Protein 2WNF (pdb70)

Radius of gyration: 18.01 Å; Cα contacts (8 Å, |Δi|>4): 511; chains: 1; bounding box: 42×46×48 Å

Structure (mmCIF, N/CA/C/O backbone):
data_2WNF
#
_entry.id   2WNF
#
_cell.length_a   77.987
_cell.length_b   78.347
_cell.length_c   99.191
_cell.angle_alpha   90.00
_cell.angle_beta   90.00
_cell.angle_gamma   90.00
#
_symmetry.space_group_name_H-M   'I 2 2 2'
#
loop_
_entity.id
_entity.type
_entity.pdbx_description
1 polymer CMP-N-ACETYLNEURAMINATE-BETA-GALACTOSAMIDE-ALPHA-2,3-SIALYLTRANSFERASE
2 branched beta-D-galactopyranose-(1-3)-2-acetamido-2-deoxy-alpha-D-galactopyranose
3 non-polymer O-NITROPHENOL
4 water water
#
loop_
_atom_site.group_PDB
_atom_site.id
_atom_site.type_symbol
_atom_site.label_atom_id
_atom_site.label_alt_id
_atom_site.label_comp_id
_atom_site.label_asym_id
_atom_site.label_entity_id
_atom_site.label_seq_id
_atom_site.pdbx_PDB_ins_code
_atom_site.Cartn_x
_atom_site.Cartn_y
_atom_site.Cartn_z
_atom_site.occupancy
_atom_site.B_iso_or_equiv
_atom_site.auth_seq_id
_atom_site.auth_comp_id
_atom_site.auth_asym_id
_atom_site.auth_atom_id
_atom_site.pdbx_PDB_model_num
ATOM 1 N N . PRO A 1 16 ? -3.099 15.979 25.385 1.00 16.14 61 PRO A N 1
ATOM 2 C CA . PRO A 1 16 ? -2.531 17.202 24.781 1.00 15.47 61 PRO A CA 1
ATOM 3 C C . PRO A 1 16 ? -2.774 18.366 25.733 1.00 14.94 61 PRO A C 1
ATOM 4 O O . PRO A 1 16 ? -3.895 18.538 26.250 1.00 15.03 61 PRO A O 1
ATOM 8 N N . CYS A 1 17 ? -1.795 19.228 25.902 1.00 13.99 62 CYS A N 1
ATOM 9 C CA . CYS A 1 17 ? -1.965 20.396 26.751 1.00 13.30 62 CYS A CA 1
ATOM 10 C C . CYS A 1 17 ? -2.928 21.416 26.088 1.00 12.82 62 CYS A C 1
ATOM 11 O O . CYS A 1 17 ? -3.190 21.364 24.850 1.00 12.49 62 CYS A O 1
ATOM 14 N N . THR A 1 18 ? -3.398 22.349 26.892 1.00 12.49 63 THR A N 1
ATOM 15 C CA . THR A 1 18 ? -4.364 23.330 26.393 1.00 12.87 63 THR A CA 1
ATOM 16 C C . THR A 1 18 ? -3.713 24.684 26.171 1.00 13.50 63 THR A C 1
ATOM 17 O O . THR A 1 18 ? -4.397 25.702 25.998 1.00 13.93 63 THR A O 1
ATOM 21 N N . CYS A 1 19 ? -2.374 24.758 26.179 1.00 13.48 64 CYS A N 1
ATOM 22 C CA . CYS A 1 19 ? -1.657 26.025 25.860 1.00 13.97 64 CYS A CA 1
ATOM 23 C C . CYS A 1 19 ? -1.675 26.238 24.371 1.00 14.42 64 CYS A C 1
ATOM 24 O O . CYS A 1 19 ? -2.080 25.395 23.610 1.00 14.44 64 CYS A O 1
ATOM 27 N N . THR A 1 20 ? -1.217 27.428 23.936 1.00 15.09 65 THR A N 1
ATOM 28 C CA . THR A 1 20 ? -1.097 27.684 22.489 1.00 15.24 65 THR A CA 1
ATOM 29 C C . THR A 1 20 ? -0.295 26.640 21.745 1.00 15.09 65 THR A C 1
ATOM 30 O O . THR A 1 20 ? -0.653 26.207 20.650 1.00 15.11 65 THR A O 1
ATOM 34 N N . ARG A 1 21 ? 0.857 26.272 22.333 1.00 14.77 66 ARG A N 1
ATOM 35 C CA . ARG A 1 21 ? 1.645 25.156 21.810 1.00 14.45 66 ARG A CA 1
ATOM 36 C C . ARG A 1 21 ? 1.951 24.276 23.011 1.00 13.94 66 ARG A C 1
ATOM 37 O O . ARG A 1 21 ? 1.748 24.682 24.167 1.00 13.83 66 ARG A O 1
ATOM 45 N N . CYS A 1 22 ? 2.473 23.099 22.746 1.00 13.52 67 CYS A N 1
ATOM 46 C CA . CYS A 1 22 ? 2.816 22.158 23.796 1.00 13.53 67 CYS A CA 1
ATOM 47 C C . CYS A 1 22 ? 4.233 21.662 23.611 1.00 12.98 67 CYS A C 1
ATOM 48 O O . CYS A 1 22 ? 4.562 21.099 22.522 1.00 13.15 67 CYS A O 1
ATOM 51 N N . ILE A 1 23 ? 5.073 21.796 24.633 1.00 12.58 68 ILE A N 1
ATOM 52 C CA . ILE A 1 23 ? 6.489 21.355 24.449 1.00 13.03 68 ILE A CA 1
ATOM 53 C C . ILE A 1 23 ? 6.589 19.901 24.066 1.00 13.45 68 ILE A C 1
ATOM 54 O O . ILE A 1 23 ? 7.417 19.550 23.237 1.00 12.80 68 ILE A O 1
ATOM 59 N N . GLU A 1 24 ? 5.783 19.012 24.637 1.00 14.34 69 GLU A N 1
ATOM 60 C CA . GLU A 1 24 ? 5.868 17.597 24.363 1.00 15.78 69 GLU A CA 1
ATOM 61 C C . GLU A 1 24 ? 5.592 17.267 22.925 1.00 15.35 69 GLU A C 1
ATOM 62 O O . GLU A 1 24 ? 6.047 16.162 22.485 1.00 16.49 69 GLU A O 1
ATOM 68 N N . GLU A 1 25 ? 4.867 18.088 22.187 1.00 14.67 70 GLU A N 1
ATOM 69 C CA . GLU A 1 25 ? 4.313 17.664 20.867 1.00 14.42 70 GLU A CA 1
ATOM 70 C C . GLU A 1 25 ? 5.405 17.200 19.917 1.00 14.12 70 GLU A C 1
ATOM 71 O O . GLU A 1 25 ? 6.362 17.968 19.625 1.00 13.61 70 GLU A O 1
ATOM 77 N N A GLN A 1 26 ? 5.250 15.984 19.387 0.50 14.12 71 GLN A N 1
ATOM 78 N N B GLN A 1 26 ? 5.234 15.979 19.388 0.50 14.18 71 GLN A N 1
ATOM 79 C CA A GLN A 1 26 ? 6.193 15.424 18.451 0.50 14.26 71 GLN A CA 1
ATOM 80 C CA B GLN A 1 26 ? 6.128 15.385 18.415 0.50 14.41 71 GLN A CA 1
ATOM 81 C C A GLN A 1 26 ? 5.800 15.823 17.007 0.50 13.94 71 GLN A C 1
ATOM 82 C C B GLN A 1 26 ? 5.788 15.841 16.992 0.50 14.00 71 GLN A C 1
ATOM 83 O O A GLN A 1 26 ? 4.711 16.334 16.727 0.50 13.80 71 GLN A O 1
ATOM 84 O O B GLN A 1 26 ? 4.718 16.387 16.708 0.50 13.86 71 GLN A O 1
ATOM 95 N N . ARG A 1 27 ? 6.767 15.661 16.101 1.00 13.86 72 ARG A N 1
ATOM 96 C CA . ARG A 1 27 ? 6.591 15.944 14.630 1.00 14.28 72 ARG A CA 1
ATOM 97 C C . ARG A 1 27 ? 6.407 17.398 14.313 1.00 13.84 72 ARG A C 1
ATOM 98 O O . ARG A 1 27 ? 5.919 17.786 13.225 1.00 14.46 72 ARG A O 1
ATOM 106 N N . VAL A 1 28 ? 6.807 18.262 15.223 1.00 13.19 73 VAL A N 1
ATOM 107 C CA . VAL A 1 28 ? 7.003 19.697 14.960 1.00 13.05 73 VAL A CA 1
ATOM 108 C C . VAL A 1 28 ? 8.449 19.928 14.457 1.00 12.18 73 VAL A C 1
ATOM 109 O O . VAL A 1 28 ? 8.677 20.638 13.465 1.00 12.64 73 VAL A O 1
ATOM 113 N N . SER A 1 29 ? 9.379 19.380 15.192 1.00 11.14 74 SER A N 1
ATOM 114 C CA . SER A 1 29 ? 10.807 19.489 14.890 1.00 10.58 74 SER A CA 1
ATOM 115 C C . SER A 1 29 ? 11.412 18.105 15.136 1.00 10.07 74 SER A C 1
ATOM 116 O O . SER A 1 29 ? 11.414 17.623 16.290 1.00 10.19 74 SER A O 1
ATOM 119 N N . ALA A 1 30 ? 12.004 17.507 14.088 1.00 9.86 75 ALA A N 1
ATOM 120 C CA . ALA A 1 30 ? 12.744 16.270 14.319 1.00 10.11 75 ALA A CA 1
ATOM 121 C C . ALA A 1 30 ? 14.021 16.467 15.122 1.00 10.19 75 ALA A C 1
ATOM 122 O O . ALA A 1 30 ? 14.477 15.536 15.821 1.00 10.52 75 ALA A O 1
ATOM 124 N N . TRP A 1 31 ? 14.610 17.667 15.088 1.00 9.93 76 TRP A N 1
ATOM 125 C CA . TRP A 1 31 ? 15.755 17.978 15.962 1.00 10.17 76 TRP A CA 1
ATOM 126 C C . TRP A 1 31 ? 15.341 17.867 17.406 1.00 10.20 76 TRP A C 1
ATOM 127 O O . TRP A 1 31 ? 16.043 17.298 18.245 1.00 10.39 76 TRP A O 1
ATOM 138 N N . PHE A 1 32 ? 14.168 18.416 17.746 1.00 9.82 77 PHE A N 1
ATOM 139 C CA . PHE A 1 32 ? 13.664 18.320 19.117 1.00 10.24 77 PHE A CA 1
ATOM 140 C C . PHE A 1 32 ? 13.342 16.881 19.469 1.00 10.42 77 PHE A C 1
ATOM 141 O O . PHE A 1 32 ? 13.707 16.396 20.561 1.00 10.77 77 PHE A O 1
ATOM 149 N N . ASP A 1 33 ? 12.651 16.159 18.566 1.00 10.83 78 ASP A N 1
ATOM 150 C CA . ASP A 1 33 ? 12.225 14.772 18.884 1.00 11.66 78 ASP A CA 1
ATOM 151 C C . ASP A 1 33 ? 13.398 13.874 19.107 1.00 12.23 78 ASP A C 1
ATOM 152 O O . ASP A 1 33 ? 13.327 12.949 19.964 1.00 12.99 78 ASP A O 1
ATOM 157 N N . GLU A 1 34 ? 14.494 14.104 18.433 1.00 12.24 79 GLU A N 1
ATOM 158 C CA . GLU A 1 34 ? 15.717 13.266 18.602 1.00 12.71 79 GLU A CA 1
ATOM 159 C C . GLU A 1 34 ? 16.275 13.400 20.026 1.00 12.44 79 GLU A C 1
ATOM 160 O O . GLU A 1 34 ? 16.812 12.429 20.609 1.00 12.90 79 GLU A O 1
ATOM 166 N N . ARG A 1 35 ? 16.156 14.594 20.590 1.00 11.77 80 ARG A N 1
ATOM 167 C CA . ARG A 1 35 ? 16.747 14.931 21.879 1.00 11.83 80 ARG A CA 1
ATOM 168 C C . ARG A 1 35 ? 15.815 14.704 23.082 1.00 11.74 80 ARG A C 1
ATOM 169 O O . ARG A 1 35 ? 16.249 14.128 24.118 1.00 12.08 80 ARG A O 1
ATOM 177 N N . PHE A 1 36 ? 14.558 15.119 22.960 1.00 11.51 81 PHE A N 1
ATOM 178 C CA . PHE A 1 36 ? 13.590 14.983 24.060 1.00 11.58 81 PHE A CA 1
ATOM 179 C C . PHE A 1 36 ? 13.217 13.541 24.284 1.00 11.81 81 PHE A C 1
ATOM 180 O O . PHE A 1 36 ? 12.856 12.839 23.331 1.00 13.00 81 PHE A O 1
ATOM 188 N N . ASN A 1 37 ? 13.279 13.103 25.521 1.00 11.52 82 ASN A N 1
ATOM 189 C CA . ASN A 1 37 ? 12.860 11.733 25.872 1.00 11.74 82 ASN A CA 1
ATOM 190 C C . ASN A 1 37 ? 11.809 11.800 26.962 1.00 11.84 82 ASN A C 1
ATOM 191 O O . ASN A 1 37 ? 12.179 12.021 28.156 1.00 11.30 82 ASN A O 1
ATOM 196 N N . ARG A 1 38 ? 10.554 11.566 26.602 1.00 12.76 83 ARG A N 1
ATOM 197 C CA . ARG A 1 38 ? 9.436 11.783 27.530 1.00 14.02 83 ARG A CA 1
ATOM 198 C C . ARG A 1 38 ? 9.494 10.812 28.686 1.00 13.71 83 ARG A C 1
ATOM 199 O O . ARG A 1 38 ? 8.845 11.133 29.696 1.00 14.51 83 ARG A O 1
ATOM 207 N N . SER A 1 39 ? 10.218 9.684 28.589 1.00 13.40 84 SER A N 1
ATOM 208 C CA . SER A 1 39 ? 10.341 8.728 29.676 1.00 13.66 84 SER A CA 1
ATOM 209 C C . SER A 1 39 ? 11.294 9.179 30.771 1.00 13.65 84 SER A C 1
ATOM 210 O O . SER A 1 39 ? 11.365 8.521 31.830 1.00 14.26 84 SER A O 1
ATOM 221 N N . GLN A 1 41 ? 12.897 10.854 34.020 1.00 12.83 86 GLN A N 1
ATOM 222 C CA . GLN A 1 41 ? 12.355 11.377 35.323 1.00 12.86 86 GLN A CA 1
ATOM 223 C C . GLN A 1 41 ? 13.340 12.354 35.895 1.00 12.50 86 GLN A C 1
ATOM 224 O O . GLN A 1 41 ? 14.450 11.964 36.225 1.00 12.70 86 GLN A O 1
ATOM 230 N N . PRO A 1 42 ? 12.946 13.616 36.030 1.00 12.06 87 PRO A N 1
ATOM 231 C CA . PRO A 1 42 ? 13.926 14.644 36.399 1.00 12.01 87 PRO A CA 1
ATOM 232 C C . PRO A 1 42 ? 14.223 14.728 37.908 1.00 11.65 87 PRO A C 1
ATOM 233 O O . PRO A 1 42 ? 15.185 15.382 38.276 1.00 11.86 87 PRO A O 1
ATOM 237 N N . LEU A 1 43 ? 13.372 14.107 38.745 1.00 11.58 88 LEU A N 1
ATOM 238 C CA . LEU A 1 43 ? 13.556 14.157 40.214 1.00 11.51 88 LEU A CA 1
ATOM 239 C C . LEU A 1 43 ? 13.794 12.777 40.743 1.00 11.19 88 LEU A C 1
ATOM 240 O O . LEU A 1 43 ? 13.191 11.759 40.283 1.00 11.62 88 LEU A O 1
ATOM 245 N N . LEU A 1 44 ? 14.686 12.687 41.729 1.00 11.03 89 LEU A N 1
ATOM 246 C CA . LEU A 1 44 ? 14.972 11.437 42.424 1.00 11.45 89 LEU A CA 1
ATOM 247 C C . LEU A 1 44 ? 13.850 11.047 43.373 1.00 11.63 89 LEU A C 1
ATOM 248 O O . LEU A 1 44 ? 13.287 11.861 44.137 1.00 11.50 89 LEU A O 1
ATOM 253 N N . THR A 1 45 ? 13.526 9.748 43.348 1.00 11.83 90 THR A N 1
ATOM 254 C CA . THR A 1 45 ? 12.545 9.130 44.282 1.00 12.83 90 THR A CA 1
ATOM 255 C C . THR A 1 45 ? 13.141 7.799 44.715 1.00 13.19 90 THR A C 1
ATOM 256 O O . THR A 1 45 ? 14.043 7.258 44.081 1.00 13.57 90 THR A O 1
ATOM 260 N N . ALA A 1 46 ? 12.588 7.185 45.788 1.00 13.73 91 ALA A N 1
ATOM 261 C CA . ALA A 1 46 ? 13.085 5.861 46.192 1.00 14.28 91 ALA A CA 1
ATOM 262 C C . ALA A 1 46 ? 12.854 4.850 45.044 1.00 14.54 91 ALA A C 1
ATOM 263 O O . ALA A 1 46 ? 13.746 3.959 44.780 1.00 15.47 91 ALA A O 1
ATOM 265 N N A LYS A 1 47 ? 11.773 5.014 44.308 0.50 14.81 92 LYS A N 1
ATOM 266 N N B LYS A 1 47 ? 11.797 5.010 44.267 0.50 14.92 92 LYS A N 1
ATOM 267 C CA A LYS A 1 47 ? 11.409 4.088 43.213 0.50 14.87 92 LYS A CA 1
ATOM 268 C CA B LYS A 1 47 ? 11.463 4.007 43.217 0.50 14.91 92 LYS A CA 1
ATOM 269 C C A LYS A 1 47 ? 12.499 4.110 42.131 0.50 14.70 92 LYS A C 1
ATOM 270 C C B LYS A 1 47 ? 12.361 4.154 41.974 0.50 14.74 92 LYS A C 1
ATOM 271 O O A LYS A 1 47 ? 12.935 3.033 41.622 0.50 14.73 92 LYS A O 1
ATOM 272 O O B LYS A 1 47 ? 12.544 3.214 41.178 0.50 14.75 92 LYS A O 1
ATOM 283 N N . ASN A 1 48 ? 12.992 5.323 41.782 1.00 14.51 93 ASN A N 1
ATOM 284 C CA . ASN A 1 48 ? 13.822 5.475 40.597 1.00 14.51 93 ASN A CA 1
ATOM 285 C C . ASN A 1 48 ? 15.284 5.667 40.849 1.00 14.48 93 ASN A C 1
ATOM 286 O O . ASN A 1 48 ? 16.056 6.064 39.966 1.00 13.41 93 ASN A O 1
ATOM 291 N N . ALA A 1 49 ? 15.713 5.414 42.072 1.00 15.17 94 ALA A N 1
ATOM 292 C CA . ALA A 1 49 ? 17.068 5.769 42.479 1.00 16.29 94 ALA A CA 1
ATOM 293 C C . ALA A 1 49 ? 18.213 4.866 42.056 1.00 17.19 94 ALA A C 1
ATOM 294 O O . ALA A 1 49 ? 19.389 5.303 42.211 1.00 18.19 94 ALA A O 1
ATOM 296 N N . HIS A 1 50 ? 17.935 3.682 41.501 1.00 17.64 95 HIS A N 1
ATOM 297 C CA A HIS A 1 50 ? 18.958 2.763 40.964 0.50 17.61 95 HIS A CA 1
ATOM 298 C CA B HIS A 1 50 ? 19.063 2.846 41.119 0.50 17.65 95 HIS A CA 1
ATOM 299 C C . HIS A 1 50 ? 19.665 3.321 39.764 1.00 17.86 95 HIS A C 1
ATOM 300 O O . HIS A 1 50 ? 19.016 3.471 38.705 1.00 18.86 95 HIS A O 1
ATOM 313 N N . LEU A 1 51 ? 20.964 3.654 39.838 1.00 17.61 96 LEU A N 1
ATOM 314 C CA . LEU A 1 51 ? 21.647 4.099 38.636 1.00 17.41 96 LEU A CA 1
ATOM 315 C C . LEU A 1 51 ? 22.275 2.942 37.878 1.00 17.30 96 LEU A C 1
ATOM 316 O O . LEU A 1 51 ? 22.835 2.015 38.492 1.00 17.43 96 LEU A O 1
ATOM 321 N N . GLU A 1 52 ? 22.239 2.992 36.557 1.00 17.42 97 GLU A N 1
ATOM 322 C CA . GLU A 1 52 ? 23.043 2.045 35.786 1.00 17.66 97 GLU A CA 1
ATOM 323 C C . GLU A 1 52 ? 24.526 2.274 36.078 1.00 17.29 97 GLU A C 1
ATOM 324 O O . GLU A 1 52 ? 24.908 3.427 36.347 1.00 16.78 97 GLU A O 1
ATOM 330 N N . GLU A 1 53 ? 25.373 1.253 35.982 1.00 17.14 98 GLU A N 1
ATOM 331 C CA . GLU A 1 53 ? 26.782 1.379 36.270 1.00 16.69 98 GLU A CA 1
ATOM 332 C C . GLU A 1 53 ? 27.466 2.449 35.448 1.00 16.06 98 GLU A C 1
ATOM 333 O O . GLU A 1 53 ? 28.227 3.212 36.018 1.00 15.57 98 GLU A O 1
ATOM 339 N N . ASP A 1 54 ? 27.199 2.515 34.142 1.00 15.45 99 ASP A N 1
ATOM 340 C CA . ASP A 1 54 ? 27.795 3.535 33.309 1.00 15.37 99 ASP A CA 1
ATOM 341 C C . ASP A 1 54 ? 27.394 4.963 33.741 1.00 14.48 99 ASP A C 1
ATOM 342 O O . ASP A 1 54 ? 28.246 5.859 33.746 1.00 14.46 99 ASP A O 1
ATOM 347 N N . THR A 1 55 ? 26.124 5.126 34.079 1.00 13.62 100 THR A N 1
ATOM 348 C CA . THR A 1 55 ? 25.685 6.465 34.572 1.00 13.51 100 THR A CA 1
ATOM 349 C C . THR A 1 55 ? 26.355 6.823 35.897 1.00 12.88 100 THR A C 1
ATOM 350 O O . THR A 1 55 ? 26.829 7.941 36.072 1.00 12.82 100 THR A O 1
ATOM 354 N N . TYR A 1 56 ? 26.421 5.858 36.813 1.00 12.76 101 TYR A N 1
ATOM 355 C CA . TYR A 1 56 ? 27.071 6.103 38.124 1.00 12.87 101 TYR A CA 1
ATOM 356 C C . TYR A 1 56 ? 28.531 6.427 37.951 1.00 12.77 101 TYR A C 1
ATOM 357 O O . TYR A 1 56 ? 29.010 7.386 38.537 1.00 12.55 101 TYR A O 1
ATOM 366 N N . LYS A 1 57 ? 29.250 5.705 37.094 1.00 12.78 102 LYS A N 1
ATOM 367 C CA . LYS A 1 57 ? 30.673 5.979 36.931 1.00 13.50 102 LYS A CA 1
ATOM 368 C C . LYS A 1 57 ? 30.915 7.348 36.296 1.00 12.88 102 LYS A C 1
ATOM 369 O O . LYS A 1 57 ? 31.835 8.078 36.708 1.00 12.84 102 LYS A O 1
ATOM 375 N N . TRP A 1 58 ? 30.059 7.687 35.330 1.00 12.47 103 TRP A N 1
ATOM 376 C CA . TRP A 1 58 ? 30.154 9.023 34.698 1.00 12.36 103 TRP A CA 1
ATOM 377 C C . TRP A 1 58 ? 29.921 10.152 35.750 1.00 12.07 103 TRP A C 1
ATOM 378 O O . TRP A 1 58 ? 30.639 11.128 35.830 1.00 12.08 103 TRP A O 1
ATOM 389 N N . TRP A 1 59 ? 28.912 9.942 36.615 1.00 11.64 104 TRP A N 1
ATOM 390 C CA . TRP A 1 59 ? 28.527 10.946 37.631 1.00 11.73 104 TRP A CA 1
ATOM 391 C C . TRP A 1 59 ? 29.662 11.072 38.662 1.00 11.57 104 TRP A C 1
ATOM 392 O O . TRP A 1 59 ? 30.008 12.211 39.037 1.00 11.71 104 TRP A O 1
ATOM 403 N N . LEU A 1 60 ? 30.288 9.975 39.060 1.00 11.56 105 LEU A N 1
ATOM 404 C CA . LEU A 1 60 ? 31.415 10.056 40.010 1.00 12.02 105 LEU A CA 1
ATOM 405 C C . LEU A 1 60 ? 32.559 10.822 39.405 1.00 11.96 105 LEU A C 1
ATOM 406 O O . LEU A 1 60 ? 33.346 11.501 40.115 1.00 12.06 105 LEU A O 1
ATOM 411 N N . ARG A 1 61 ? 32.751 10.694 38.085 1.00 12.40 106 ARG A N 1
ATOM 412 C CA . ARG A 1 61 ? 33.855 11.393 37.436 1.00 13.28 106 ARG A CA 1
ATOM 413 C C . ARG A 1 61 ? 33.669 12.920 37.300 1.00 13.48 106 ARG A C 1
ATOM 414 O O . ARG A 1 61 ? 34.603 13.659 36.944 1.00 14.05 106 ARG A O 1
ATOM 422 N N . LEU A 1 62 ? 32.493 13.427 37.588 1.00 13.15 107 LEU A N 1
ATOM 423 C CA . LEU A 1 62 ? 32.310 14.894 37.470 1.00 13.40 107 LEU A CA 1
ATOM 424 C C . LEU A 1 62 ? 33.192 15.645 38.430 1.00 13.09 107 LEU A C 1
ATOM 425 O O . LEU A 1 62 ? 33.855 16.602 38.013 1.00 13.51 107 LEU A O 1
ATOM 430 N N . GLN A 1 63 ? 33.219 15.247 39.691 1.00 12.59 108 GLN A N 1
ATOM 431 C CA . GLN A 1 63 ? 34.029 15.944 40.712 1.00 12.79 108 GLN A CA 1
ATOM 432 C C . GLN A 1 63 ? 35.018 15.046 41.445 1.00 13.22 108 GLN A C 1
ATOM 433 O O . GLN A 1 63 ? 35.787 15.556 42.268 1.00 12.85 108 GLN A O 1
ATOM 439 N N . ARG A 1 64 ? 35.036 13.730 41.169 1.00 13.29 109 ARG A N 1
ATOM 440 C CA . ARG A 1 64 ? 36.135 12.817 41.577 1.00 14.00 109 ARG A CA 1
ATOM 441 C C . ARG A 1 64 ? 36.416 12.828 43.026 1.00 14.36 109 ARG A C 1
ATOM 442 O O . ARG A 1 64 ? 37.586 12.839 43.445 1.00 14.23 109 ARG A O 1
ATOM 450 N N . GLU A 1 65 ? 35.362 12.706 43.846 1.00 14.77 110 GLU A N 1
ATOM 451 C CA . GLU A 1 65 ? 35.571 12.537 45.298 1.00 15.65 110 GLU A CA 1
ATOM 452 C C . GLU A 1 65 ? 36.291 11.233 45.571 1.00 16.06 110 GLU A C 1
ATOM 453 O O . GLU A 1 65 ? 36.134 10.234 44.897 1.00 15.86 110 GLU A O 1
ATOM 459 N N . LYS A 1 66 ? 37.238 11.258 46.528 1.00 16.91 111 LYS A N 1
ATOM 460 C CA . LYS A 1 66 ? 37.897 10.026 46.953 1.00 17.69 111 LYS A CA 1
ATOM 461 C C . LYS A 1 66 ? 37.037 9.221 47.910 1.00 17.51 111 LYS A C 1
ATOM 462 O O . LYS A 1 66 ? 36.494 9.767 48.861 1.00 18.19 111 LYS A O 1
ATOM 468 N N . GLN A 1 67 ? 36.939 7.955 47.628 1.00 17.46 112 GLN A N 1
ATOM 469 C CA . GLN A 1 67 ? 36.228 7.001 48.476 1.00 17.45 112 GLN A CA 1
ATOM 470 C C . GLN A 1 67 ? 34.840 7.518 49.013 1.00 16.94 112 GLN A C 1
ATOM 471 O O . GLN A 1 67 ? 34.580 7.574 50.246 1.00 17.31 112 GLN A O 1
ATOM 477 N N . PRO A 1 68 ? 33.931 7.835 48.041 1.00 16.15 113 PRO A N 1
ATOM 478 C CA . PRO A 1 68 ? 32.587 8.221 48.403 1.00 15.87 113 PRO A CA 1
ATOM 479 C C . PRO A 1 68 ? 31.852 7.046 49.111 1.00 14.91 113 PRO A C 1
ATOM 480 O O . PRO A 1 68 ? 32.114 5.884 48.819 1.00 14.69 113 PRO A O 1
ATOM 484 N N . ASN A 1 69 ? 30.940 7.383 49.993 1.00 14.11 114 ASN A N 1
ATOM 485 C CA . ASN A 1 69 ? 30.058 6.398 50.591 1.00 13.33 114 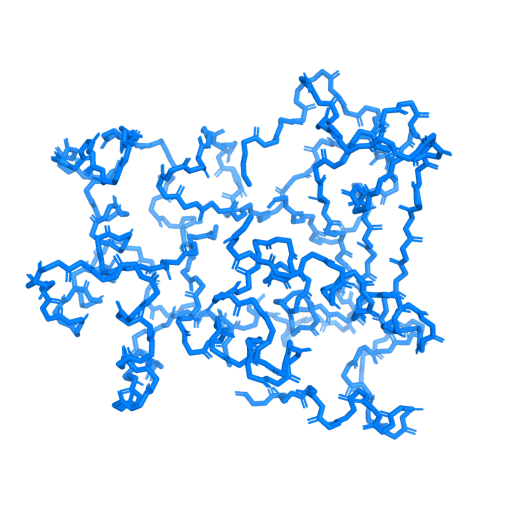ASN A CA 1
ATOM 486 C C . ASN A 1 69 ? 29.157 5.778 49.530 1.00 12.54 114 ASN A C 1
ATOM 487 O O . ASN A 1 69 ? 28.842 6.374 48.506 1.00 12.22 114 ASN A O 1
ATOM 492 N N . ASN A 1 70 ? 28.770 4.523 49.772 1.00 11.84 115 ASN A N 1
ATOM 493 C CA . ASN A 1 70 ? 27.796 3.822 48.911 1.00 11.79 115 ASN A CA 1
ATOM 494 C C . ASN A 1 70 ? 26.580 4.681 48.605 1.00 11.60 115 ASN A C 1
ATOM 495 O O . ASN A 1 70 ? 25.972 5.282 49.502 1.00 11.32 115 ASN A O 1
ATOM 500 N N . LEU A 1 71 ? 26.288 4.776 47.301 1.00 11.80 116 LEU A N 1
ATOM 501 C CA . LEU A 1 71 ? 25.244 5.721 46.891 1.00 12.04 116 LEU A CA 1
ATOM 502 C C . LEU A 1 71 ? 23.869 5.307 47.354 1.00 12.11 116 LEU A C 1
ATOM 503 O O . LEU A 1 71 ? 23.042 6.112 47.748 1.00 11.87 116 LEU A O 1
ATOM 508 N N . ASN A 1 72 ? 23.618 4.017 47.282 1.00 11.99 117 ASN A N 1
ATOM 509 C CA . ASN A 1 72 ? 22.280 3.481 47.705 1.00 12.17 117 ASN A CA 1
ATOM 510 C C . ASN A 1 72 ? 22.091 3.698 49.195 1.00 12.08 117 ASN A C 1
ATOM 511 O O . ASN A 1 72 ? 20.960 4.094 49.606 1.00 12.29 117 ASN A O 1
ATOM 516 N N . ASP A 1 73 ? 23.132 3.486 50.010 1.00 11.77 118 ASP A N 1
ATOM 517 C CA . ASP A 1 73 ? 23.013 3.788 51.430 1.00 11.86 118 ASP A CA 1
ATOM 518 C C . ASP A 1 73 ? 22.742 5.291 51.650 1.00 11.57 118 ASP A C 1
ATOM 519 O O . ASP A 1 73 ? 21.876 5.681 52.488 1.00 11.65 118 ASP A O 1
ATOM 524 N N . THR A 1 74 ? 23.448 6.123 50.881 1.00 11.48 119 THR A N 1
ATOM 525 C CA . THR A 1 74 ? 23.330 7.579 51.021 1.00 11.71 119 THR A CA 1
ATOM 526 C C . THR A 1 74 ? 21.906 7.981 50.669 1.00 11.70 119 THR A C 1
ATOM 527 O O . THR A 1 74 ? 21.276 8.769 51.366 1.00 11.59 119 THR A O 1
ATOM 531 N N . ILE A 1 75 ? 21.337 7.445 49.595 1.00 11.81 120 ILE A N 1
ATOM 532 C CA . ILE A 1 75 ? 19.976 7.792 49.171 1.00 12.40 120 ILE A CA 1
ATOM 533 C C . ILE A 1 75 ? 18.930 7.258 50.172 1.00 12.51 120 ILE A C 1
ATOM 534 O O . ILE A 1 75 ? 17.951 7.949 50.461 1.00 12.36 120 ILE A O 1
ATOM 539 N N . ARG A 1 76 ? 19.130 6.085 50.725 1.00 12.73 121 ARG A N 1
ATOM 540 C CA A ARG A 1 76 ? 18.225 5.610 51.772 0.50 12.96 121 ARG A CA 1
ATOM 541 C CA B ARG A 1 76 ? 18.231 5.615 51.776 0.50 12.96 121 ARG A CA 1
ATOM 542 C C . ARG A 1 76 ? 18.228 6.592 52.938 1.00 12.68 121 ARG A C 1
ATOM 543 O O . ARG A 1 76 ? 17.165 6.933 53.481 1.00 13.00 121 ARG A O 1
ATOM 558 N N . GLU A 1 77 ? 19.411 6.976 53.405 1.00 12.4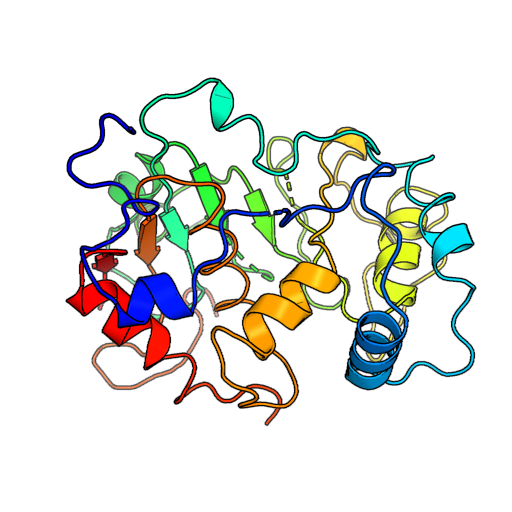1 122 GLU A N 1
ATOM 559 C CA A GLU A 1 77 ? 19.473 7.943 54.525 0.50 12.50 122 GLU A CA 1
ATOM 560 C CA B GLU A 1 77 ? 19.474 7.926 54.525 0.50 12.41 122 GLU A CA 1
ATOM 561 C C . GLU A 1 77 ? 18.831 9.269 54.104 1.00 12.01 122 GLU A C 1
ATOM 562 O O . GLU A 1 77 ? 18.115 9.917 54.910 1.00 11.90 122 GLU A O 1
ATOM 573 N N . LEU A 1 78 ? 19.062 9.709 52.865 1.00 11.44 123 LEU A N 1
ATOM 574 C CA . LEU A 1 78 ? 18.443 10.968 52.373 1.00 11.75 123 LEU A CA 1
ATOM 575 C C . LEU A 1 78 ? 16.935 10.956 52.471 1.00 11.32 123 LEU A C 1
ATOM 576 O O . LEU A 1 78 ? 16.328 11.931 52.926 1.00 11.12 123 LEU A O 1
ATOM 581 N N . PHE A 1 79 ? 16.317 9.835 52.071 1.00 11.48 124 PHE A N 1
ATOM 582 C CA . PHE A 1 79 ? 14.855 9.755 52.112 1.00 12.15 124 PHE A CA 1
ATOM 583 C C . PHE A 1 79 ? 14.264 9.348 53.435 1.00 12.57 124 PHE A C 1
ATOM 584 O O . PHE A 1 79 ? 13.034 9.261 53.518 1.00 12.73 124 PHE A O 1
ATOM 592 N N . GLN A 1 80 ? 15.096 9.267 54.473 1.00 12.65 125 GLN A N 1
ATOM 593 C CA . GLN A 1 80 ? 14.601 9.273 55.852 1.00 13.31 125 GLN A CA 1
ATOM 594 C C . GLN A 1 80 ? 14.386 10.712 56.280 1.00 13.27 125 GLN A C 1
ATOM 595 O O . GLN A 1 80 ? 13.794 10.967 57.341 1.00 13.89 125 GLN A O 1
ATOM 601 N N . VAL A 1 81 ? 14.930 11.675 55.534 1.00 12.74 126 VAL A N 1
ATOM 602 C CA . VAL A 1 81 ? 14.953 13.099 55.922 1.00 12.96 126 VAL A CA 1
ATOM 603 C C . VAL A 1 81 ? 14.021 13.890 55.012 1.00 12.88 126 VAL A C 1
ATOM 604 O O . VAL A 1 81 ? 13.122 14.595 55.527 1.00 13.11 126 VAL A O 1
ATOM 608 N N . VAL A 1 82 ? 14.198 13.810 53.705 1.00 12.49 127 VAL A N 1
ATOM 609 C CA . VAL A 1 82 ? 13.380 14.581 52.729 1.00 12.63 127 VAL A CA 1
ATOM 610 C C . VAL A 1 82 ? 12.413 13.585 52.045 1.00 12.27 127 VAL A C 1
ATOM 611 O O . VAL A 1 82 ? 12.621 12.346 52.113 1.00 11.74 127 VAL A O 1
ATOM 615 N N . PRO A 1 83 ? 11.394 14.092 51.325 1.00 12.25 128 PRO A N 1
ATOM 616 C CA . PRO A 1 83 ? 10.372 13.165 50.758 1.00 12.35 128 PRO A CA 1
ATOM 617 C C . PRO A 1 83 ? 10.918 12.269 49.682 1.00 12.08 128 PRO A C 1
ATOM 618 O O . PRO A 1 83 ? 11.538 12.696 48.727 1.00 12.13 128 PRO A O 1
ATOM 622 N N . GLY A 1 84 ? 10.639 10.971 49.818 1.00 12.07 129 GLY A N 1
ATOM 623 C CA . GLY A 1 84 ? 11.116 9.915 48.931 1.00 12.55 129 GLY A CA 1
ATOM 624 C C . GLY A 1 84 ? 10.111 9.462 47.899 1.00 12.59 129 GLY A C 1
ATOM 625 O O . GLY A 1 84 ? 10.464 8.544 47.110 1.00 12.52 129 GLY A O 1
ATOM 626 N N . ASN A 1 85 ? 8.951 10.080 47.820 1.00 13.25 130 ASN A N 1
ATOM 627 C CA . ASN A 1 85 ? 7.943 9.637 46.842 1.00 13.54 130 ASN A CA 1
ATOM 628 C C . ASN A 1 85 ? 7.279 10.774 46.128 1.00 13.82 130 ASN A C 1
ATOM 629 O O . ASN A 1 85 ? 6.049 10.727 45.842 1.00 14.30 130 ASN A O 1
ATOM 634 N N . VAL A 1 86 ? 8.058 11.803 45.788 1.00 13.53 131 VAL A N 1
ATOM 635 C CA . VAL A 1 86 ? 7.520 12.895 44.972 1.00 14.03 131 VAL A CA 1
ATOM 636 C C . VAL A 1 86 ? 7.101 12.378 43.582 1.00 13.92 131 VAL A C 1
ATOM 637 O O . VAL A 1 86 ? 7.698 11.465 43.040 1.00 14.25 131 VAL A O 1
ATOM 641 N N . ASP A 1 87 ? 6.079 13.012 43.043 1.00 13.98 132 ASP A N 1
ATOM 642 C CA . ASP A 1 87 ? 5.763 12.763 41.618 1.00 13.98 132 ASP A CA 1
ATOM 643 C C . ASP A 1 87 ? 6.858 13.327 40.749 1.00 14.26 132 ASP A C 1
ATOM 644 O O . ASP A 1 87 ? 7.216 14.475 40.905 1.00 13.48 132 ASP A O 1
ATOM 649 N N . PRO A 1 88 ? 7.465 12.518 39.831 1.00 14.89 133 PRO A N 1
ATOM 650 C CA . PRO A 1 88 ? 8.682 13.053 39.174 1.00 14.66 133 PRO A CA 1
ATOM 651 C C . PRO A 1 88 ? 8.448 14.247 38.269 1.00 14.24 133 PRO A C 1
ATOM 652 O O . PRO A 1 88 ? 9.365 14.986 38.025 1.00 14.74 133 PRO A O 1
ATOM 656 N N . LEU A 1 89 ? 7.194 14.461 37.830 1.00 13.37 134 LEU A N 1
ATOM 657 C CA . LEU A 1 89 ? 6.847 15.669 37.039 1.00 12.94 134 LEU A CA 1
ATOM 658 C C . LEU A 1 89 ? 6.049 16.655 37.897 1.00 12.29 134 LEU A C 1
ATOM 659 O O . LEU A 1 89 ? 5.403 17.567 37.355 1.00 12.26 134 LEU A O 1
ATOM 664 N N . LEU A 1 90 ? 6.169 16.542 39.234 1.00 12.46 135 LEU A N 1
ATOM 665 C CA . LEU A 1 90 ? 5.571 17.569 40.137 1.00 12.59 135 LEU A CA 1
ATOM 666 C C . LEU A 1 90 ? 4.089 17.727 39.848 1.00 12.69 135 LEU A C 1
ATOM 667 O O . LEU A 1 90 ? 3.555 18.851 39.887 1.00 12.40 135 LEU A O 1
ATOM 672 N N . GLU A 1 91 ? 3.422 16.614 39.608 1.00 12.72 136 GLU A N 1
ATOM 673 C CA . GLU A 1 91 ? 1.928 16.622 39.449 1.00 12.93 136 GLU A CA 1
ATOM 674 C C . GLU A 1 91 ? 1.487 17.370 38.209 1.00 12.69 136 GLU A C 1
ATOM 675 O O . GLU A 1 91 ? 0.327 17.865 38.189 1.00 12.31 136 GLU A O 1
ATOM 681 N N . LYS A 1 92 ? 2.323 17.419 37.170 1.00 12.38 137 LYS A N 1
ATOM 682 C CA . LYS A 1 92 ? 1.863 17.940 35.868 1.00 12.78 137 LYS A CA 1
ATOM 683 C C . LYS A 1 92 ? 0.619 17.181 35.399 1.00 12.69 137 LYS A C 1
ATOM 684 O O . LYS A 1 92 ? -0.210 17.784 34.667 1.00 12.72 137 LYS A O 1
ATOM 690 N N . ARG A 1 93 ? 0.434 15.922 35.758 1.00 13.28 138 ARG A N 1
ATOM 691 C CA . ARG A 1 93 ? -0.749 15.135 35.341 1.00 13.82 138 ARG A CA 1
ATOM 692 C C . ARG A 1 93 ? -2.056 15.745 35.790 1.00 13.67 138 ARG A C 1
ATOM 693 O O . ARG A 1 93 ? -3.106 15.412 35.244 1.00 14.22 138 ARG A O 1
ATOM 701 N N . LEU A 1 94 ? -2.037 16.637 36.778 1.00 13.39 139 LEU A N 1
ATOM 702 C CA . LEU A 1 94 ? -3.284 17.245 37.282 1.00 13.78 139 LEU A CA 1
ATOM 703 C C . LEU A 1 94 ? -3.618 18.566 36.646 1.00 13.72 139 LEU A C 1
ATOM 704 O O . LEU A 1 94 ? -4.723 19.117 36.935 1.00 14.28 139 LEU A O 1
ATOM 709 N N . VAL A 1 95 ? -2.782 19.062 35.738 1.00 13.38 140 VAL A N 1
ATOM 710 C CA . VAL A 1 95 ? -3.029 20.394 35.094 1.00 13.58 140 VAL A CA 1
ATOM 711 C C . VAL A 1 95 ? -3.009 20.209 33.605 1.00 13.55 140 VAL A C 1
ATOM 712 O O . VAL A 1 95 ? -2.295 19.350 33.080 1.00 13.71 140 VAL A O 1
ATOM 716 N N . SER A 1 96 ? -3.704 21.095 32.869 1.00 13.58 141 SER A N 1
ATOM 717 C CA . SER A 1 96 ? -3.698 20.976 31.383 1.00 13.71 141 SER A CA 1
ATOM 718 C C . SER A 1 96 ? -2.812 21.973 30.729 1.00 13.30 141 SER A C 1
ATOM 719 O O . SER A 1 96 ? -2.492 21.760 29.534 1.00 13.05 141 SER A O 1
ATOM 722 N N . CYS A 1 97 ? -2.304 23.027 31.389 1.00 13.57 142 CYS A N 1
ATOM 723 C CA . CYS A 1 97 ? -1.382 23.980 30.738 1.00 13.52 142 CYS A CA 1
ATOM 724 C C . CYS A 1 97 ? -0.508 24.591 31.835 1.00 13.44 142 CYS A C 1
ATOM 725 O O . CYS A 1 97 ? -0.911 25.590 32.496 1.00 14.74 142 CYS A O 1
ATOM 728 N N . ARG A 1 98 ? 0.661 24.032 32.058 1.00 12.46 143 ARG A N 1
ATOM 729 C CA . ARG A 1 98 ? 1.548 24.598 33.091 1.00 12.34 143 ARG A CA 1
ATOM 730 C C . ARG A 1 98 ? 2.548 25.490 32.434 1.00 11.84 143 ARG A C 1
ATOM 731 O O . ARG A 1 98 ? 3.376 25.076 31.538 1.00 11.69 143 ARG A O 1
ATOM 739 N N . ARG A 1 99 ? 2.524 26.769 32.793 1.00 11.72 144 ARG A N 1
ATOM 740 C CA . ARG A 1 99 ? 3.420 27.788 32.205 1.00 12.09 144 ARG A CA 1
ATOM 741 C C . ARG A 1 99 ? 4.511 28.129 33.217 1.00 11.70 144 ARG A C 1
ATOM 742 O O . ARG A 1 99 ? 4.235 28.417 34.405 1.00 12.28 144 ARG A O 1
ATOM 750 N N . CYS A 1 100 ? 5.737 28.128 32.735 1.00 11.43 145 CYS A N 1
ATOM 751 C CA A CYS A 1 100 ? 6.844 28.365 33.641 0.50 10.99 145 CYS A CA 1
ATOM 752 C CA B CYS A 1 100 ? 6.970 28.215 33.562 0.50 11.99 145 CYS A CA 1
ATOM 753 C C . CYS A 1 100 ? 7.772 29.439 33.130 1.00 11.08 145 CYS A C 1
ATOM 754 O O . CYS A 1 100 ? 7.986 29.608 31.917 1.00 11.05 145 CYS A O 1
ATOM 759 N N . ALA A 1 101 ? 8.279 30.215 34.091 1.00 11.02 146 ALA A N 1
ATOM 760 C CA . ALA A 1 101 ? 9.374 31.172 33.840 1.00 11.22 146 ALA A CA 1
ATOM 761 C C . ALA A 1 101 ? 10.641 30.602 34.420 1.00 11.20 146 ALA A C 1
ATOM 762 O O . ALA A 1 101 ? 10.634 30.217 35.647 1.00 12.07 146 ALA A O 1
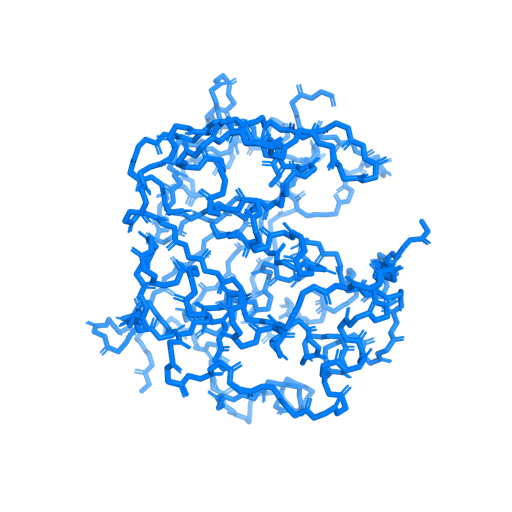ATOM 764 N N . VAL A 1 102 ? 11.710 30.520 33.656 1.00 11.37 147 VAL A N 1
ATOM 765 C CA . VAL A 1 102 ? 13.037 30.140 34.161 1.00 11.60 147 VAL A CA 1
ATOM 766 C C . VAL A 1 102 ? 13.839 31.404 34.154 1.00 11.15 147 VAL A C 1
ATOM 767 O O . VAL A 1 102 ? 14.022 32.011 33.074 1.00 11.65 147 VAL A O 1
ATOM 771 N N . VAL A 1 103 ? 14.338 31.791 35.322 1.00 11.26 148 VAL A N 1
ATOM 772 C CA . VAL A 1 103 ? 15.023 33.100 35.473 1.00 11.45 148 VAL A CA 1
ATOM 773 C C . VAL A 1 103 ? 16.474 32.846 35.793 1.00 11.36 148 VAL A C 1
ATOM 774 O O . VAL A 1 103 ? 16.816 32.324 36.889 1.00 11.40 148 VAL A O 1
ATOM 778 N N . GLY A 1 104 ? 17.343 33.150 34.847 1.00 11.74 149 GLY A N 1
ATOM 779 C CA . GLY A 1 104 ? 18.752 33.166 35.021 1.00 11.81 149 GLY A CA 1
ATOM 780 C C . GLY A 1 104 ? 19.256 34.411 35.684 1.00 11.88 149 GLY A C 1
ATOM 781 O O . GLY A 1 104 ? 18.499 35.291 36.098 1.00 13.13 149 GLY A O 1
ATOM 782 N N . ASN A 1 105 ? 20.565 34.575 35.699 1.00 11.57 150 ASN A N 1
ATOM 783 C CA . ASN A 1 105 ? 21.204 35.566 36.554 1.00 12.06 150 ASN A CA 1
ATOM 784 C C . ASN A 1 105 ? 21.777 36.777 35.831 1.00 11.47 150 ASN A C 1
ATOM 785 O O . ASN A 1 105 ? 22.429 37.601 36.442 1.00 11.24 150 ASN A O 1
ATOM 790 N N . SER A 1 106 ? 21.558 36.836 34.540 1.00 11.46 151 SER A N 1
ATOM 791 C CA . SER A 1 106 ? 22.203 37.884 33.704 1.00 11.51 151 SER A CA 1
ATOM 792 C C . SER A 1 106 ? 21.782 39.282 34.110 1.00 11.61 151 SER A C 1
ATOM 793 O O . SER A 1 106 ? 20.590 39.574 34.315 1.00 11.58 151 SER A O 1
ATOM 796 N N . GLY A 1 107 ? 22.748 40.198 33.988 1.00 11.25 152 GLY A N 1
ATOM 797 C CA . GLY A 1 107 ? 22.499 41.606 34.139 1.00 11.16 152 GLY A CA 1
ATOM 798 C C . GLY A 1 107 ? 21.653 42.196 33.003 1.00 10.72 152 GLY A C 1
ATOM 799 O O . GLY A 1 107 ? 21.245 43.346 33.095 1.00 10.59 152 GLY A O 1
ATOM 800 N N . ASN A 1 108 ? 21.334 41.420 31.955 1.00 10.53 153 ASN A N 1
ATOM 801 C CA . ASN A 1 108 ? 20.302 41.875 30.996 1.00 10.61 153 ASN A CA 1
ATOM 802 C C . ASN A 1 108 ? 18.914 42.078 31.658 1.00 10.27 153 ASN A C 1
ATOM 803 O O . ASN A 1 108 ? 18.080 42.725 31.069 1.00 10.44 153 ASN A O 1
ATOM 808 N N . LEU A 1 109 ? 18.734 41.574 32.887 1.00 10.29 154 LEU A N 1
ATOM 809 C CA . LEU A 1 109 ? 17.489 41.850 33.621 1.00 10.32 154 LEU A CA 1
ATOM 810 C C . LEU A 1 109 ? 17.454 43.253 34.208 1.00 10.48 154 LEU A C 1
ATOM 811 O O . LEU A 1 109 ? 16.318 43.732 34.530 1.00 10.59 154 LEU A O 1
ATOM 816 N N . LYS A 1 110 ? 18.615 43.914 34.341 1.00 10.66 155 LYS A N 1
ATOM 817 C CA . LYS A 1 110 ? 18.577 45.255 34.969 1.00 11.57 155 LYS A CA 1
ATOM 818 C C . LYS A 1 110 ? 17.797 46.230 34.113 1.00 11.49 155 LYS A C 1
ATOM 819 O O . LYS A 1 110 ? 18.052 46.426 32.914 1.00 11.59 155 LYS A O 1
ATOM 825 N N A GLU A 1 111 ? 16.811 46.899 34.742 0.50 11.63 156 GLU A N 1
ATOM 826 N N B GLU A 1 111 ? 16.815 46.877 34.762 0.50 11.57 156 GLU A N 1
ATOM 827 C CA A GLU A 1 111 ? 15.913 47.858 34.049 0.50 12.04 156 GLU A CA 1
ATOM 828 C CA B GLU A 1 111 ? 15.952 47.860 34.116 0.50 11.95 156 GLU A CA 1
ATOM 829 C C A GLU A 1 111 ? 15.114 47.207 32.959 0.50 11.89 156 GLU A C 1
ATOM 830 C C B 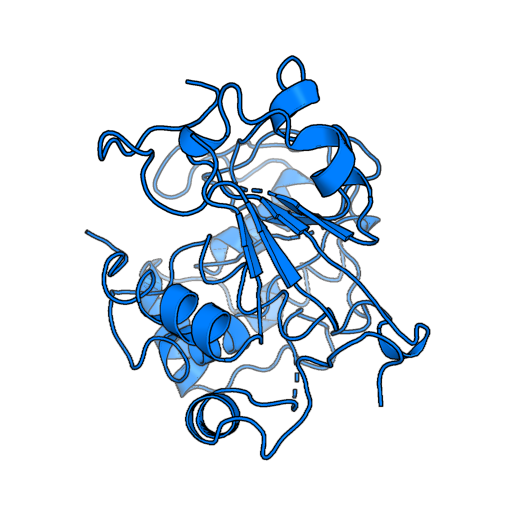GLU A 1 111 ? 15.143 47.218 32.980 0.50 11.83 156 GLU A C 1
ATOM 831 O O A GLU A 1 111 ? 14.659 47.899 32.057 0.50 12.14 156 GLU A O 1
ATOM 832 O O B GLU A 1 111 ? 14.703 47.930 32.079 0.50 12.08 156 GLU A O 1
ATOM 843 N N . SER A 1 112 ? 14.916 45.889 33.033 1.00 11.54 157 SER A N 1
ATOM 844 C CA . SER A 1 112 ? 14.070 45.216 32.043 1.00 11.43 157 SER A CA 1
ATOM 845 C C . SER A 1 112 ? 12.599 45.386 32.376 1.00 11.16 157 SER A C 1
ATOM 846 O O . SER A 1 112 ? 11.742 45.256 31.511 1.00 11.41 157 SER A O 1
ATOM 849 N N . TYR A 1 113 ? 12.284 45.624 33.640 1.00 10.78 158 TYR A N 1
ATOM 850 C CA . TYR A 1 113 ? 10.878 45.679 34.125 1.00 11.11 158 TYR A CA 1
ATOM 851 C C . TYR A 1 113 ? 10.110 44.402 33.812 1.00 10.59 158 TYR A C 1
ATOM 852 O O . TYR A 1 113 ? 8.873 44.430 33.654 1.00 10.60 158 TYR A O 1
ATOM 861 N N . TYR A 1 114 ? 10.791 43.258 33.804 1.00 10.15 159 TYR A N 1
ATOM 862 C CA . TYR A 1 114 ? 10.144 41.967 33.542 1.00 10.21 159 TYR A CA 1
ATOM 863 C C . TYR A 1 114 ? 9.445 41.362 34.721 1.00 10.00 159 TYR A C 1
ATOM 864 O O . TYR A 1 114 ? 8.799 40.283 34.599 1.00 10.23 159 TYR A O 1
ATOM 873 N N . GLY A 1 115 ? 9.446 42.012 35.884 1.00 9.87 160 GLY A N 1
ATOM 874 C CA . GLY A 1 115 ? 8.945 41.317 37.100 1.00 10.09 160 GLY A CA 1
ATOM 875 C C . GLY A 1 115 ? 7.507 40.860 37.016 1.00 10.29 160 GLY A C 1
ATOM 876 O O . GLY A 1 115 ? 7.215 39.706 37.305 1.00 10.18 160 GLY A O 1
ATOM 877 N N . PRO A 1 116 ? 6.576 41.748 36.614 1.00 10.68 161 PRO A N 1
ATOM 878 C CA . PRO A 1 116 ? 5.185 41.295 36.560 1.00 11.12 161 PRO A CA 1
ATOM 879 C C . PRO A 1 116 ? 4.989 40.147 35.543 1.00 11.12 161 PRO A C 1
ATOM 880 O O . PRO A 1 116 ? 4.255 39.164 35.878 1.00 11.27 161 PRO A O 1
ATOM 884 N N . GLN A 1 117 ? 5.616 40.228 34.377 1.00 10.98 162 GLN A N 1
ATOM 885 C CA . GLN A 1 117 ? 5.423 39.131 33.455 1.00 11.91 162 GLN A CA 1
ATOM 886 C C . GLN A 1 117 ? 6.076 37.786 33.941 1.00 11.24 162 GLN A C 1
ATOM 887 O O . GLN A 1 117 ? 5.519 36.705 33.741 1.00 11.74 162 GLN A O 1
ATOM 893 N N . ILE A 1 118 ? 7.208 37.873 34.635 1.00 10.79 163 ILE A N 1
ATOM 894 C CA . ILE A 1 118 ? 7.805 36.702 35.212 1.00 10.83 163 ILE A CA 1
ATOM 895 C C . ILE A 1 118 ? 6.822 36.134 36.241 1.00 10.85 163 ILE A C 1
ATOM 896 O O . ILE A 1 118 ? 6.491 34.889 36.216 1.00 10.75 163 ILE A O 1
ATOM 901 N N . ASP A 1 119 ? 6.269 36.960 37.141 1.00 10.49 164 ASP A N 1
ATOM 902 C CA . ASP A 1 119 ? 5.412 36.472 38.229 1.00 11.15 164 ASP A CA 1
ATOM 903 C C . ASP A 1 119 ? 4.082 35.931 37.777 1.00 11.46 164 ASP A C 1
ATOM 904 O O . ASP A 1 119 ? 3.446 35.161 38.521 1.00 12.40 164 ASP A O 1
ATOM 909 N N . SER A 1 120 ? 3.668 36.254 36.559 1.00 11.40 165 SER A N 1
ATOM 910 C CA . SER A 1 120 ? 2.395 35.745 36.035 1.00 12.18 165 SER A CA 1
ATOM 911 C C . SER A 1 120 ? 2.404 34.261 35.735 1.00 12.27 165 SER A C 1
ATOM 912 O O . SER A 1 120 ? 1.308 33.693 35.562 1.00 12.97 165 SER A O 1
ATOM 915 N N . HIS A 1 121 ? 3.526 33.585 35.763 1.00 11.79 166 HIS A N 1
ATOM 916 C CA . HIS A 1 121 ? 3.605 32.158 35.420 1.00 11.52 166 HIS A CA 1
ATOM 917 C C . HIS A 1 121 ? 3.221 31.283 36.584 1.00 11.42 166 HIS A C 1
ATOM 918 O O . HIS A 1 121 ? 3.250 31.693 37.759 1.00 12.10 166 HIS A O 1
ATOM 925 N N . ASP A 1 122 ? 2.778 30.055 36.310 1.00 11.24 167 ASP A N 1
ATOM 926 C CA . ASP A 1 122 ? 2.414 29.098 37.360 1.00 11.35 167 ASP A CA 1
ATOM 927 C C . ASP A 1 122 ? 3.598 28.702 38.194 1.00 11.08 167 ASP A C 1
ATOM 928 O O . ASP A 1 122 ? 3.518 28.703 39.419 1.00 11.37 167 ASP A O 1
ATOM 933 N N . PHE A 1 123 ? 4.714 28.363 37.530 1.00 10.77 168 PHE A N 1
ATOM 934 C CA . PHE A 1 123 ? 5.971 28.115 38.251 1.00 10.75 168 PHE A CA 1
ATOM 935 C C . PHE A 1 123 ? 6.966 29.194 37.852 1.00 10.54 168 PHE A C 1
ATOM 936 O O . PHE A 1 123 ? 7.023 29.597 36.678 1.00 10.41 168 PHE A O 1
ATOM 944 N N . VAL A 1 124 ? 7.782 29.604 38.820 1.00 10.50 169 VAL A N 1
ATOM 945 C CA . VAL A 1 124 ? 8.944 30.521 38.576 1.00 10.75 169 VAL A CA 1
ATOM 946 C C . VAL A 1 124 ? 10.154 29.819 39.193 1.00 10.77 169 VAL A C 1
ATOM 947 O O . VAL A 1 124 ? 10.150 29.559 40.422 1.00 10.55 169 VAL A O 1
ATOM 951 N N . LEU A 1 125 ? 11.106 29.517 38.335 1.00 10.84 170 LEU A N 1
ATOM 952 C CA . LEU A 1 125 ? 12.304 28.743 38.729 1.00 11.54 170 LEU A CA 1
ATOM 953 C C . LEU A 1 125 ? 13.493 29.646 38.695 1.00 11.14 170 LEU A C 1
ATOM 954 O O . LEU A 1 125 ? 13.753 30.312 37.672 1.00 12.06 170 LEU A O 1
ATOM 959 N N . ARG A 1 126 ? 14.219 29.727 39.806 1.00 10.48 171 ARG A N 1
ATOM 960 C CA . ARG A 1 126 ? 15.396 30.581 39.941 1.00 10.64 171 ARG A CA 1
ATOM 961 C C . ARG A 1 126 ? 16.593 29.707 40.289 1.00 10.46 171 ARG A C 1
ATOM 962 O O . ARG A 1 126 ? 16.441 28.490 40.482 1.00 10.73 171 ARG A O 1
ATOM 978 N N . ASN A 1 128 ? 20.922 29.464 42.020 1.00 11.60 173 ASN A N 1
ATOM 979 C CA . ASN A 1 128 ? 22.179 29.969 42.640 1.00 12.14 173 ASN A CA 1
ATOM 980 C C . ASN A 1 128 ? 21.842 30.964 43.750 1.00 11.93 173 ASN A C 1
ATOM 981 O O . ASN A 1 128 ? 20.851 30.800 44.433 1.00 11.99 173 ASN A O 1
ATOM 986 N N . LYS A 1 129 ? 22.607 32.025 43.918 1.00 11.86 174 LYS A N 1
ATOM 987 C CA . LYS A 1 129 ? 22.368 32.937 45.044 1.00 12.28 174 LYS A CA 1
ATOM 988 C C . LYS A 1 129 ? 21.524 34.151 44.586 1.00 11.89 174 LYS A C 1
ATOM 989 O O . LYS A 1 129 ? 21.372 35.127 45.330 1.00 12.56 174 LYS A O 1
ATOM 995 N N . ALA A 1 130 ? 20.895 34.067 43.431 1.00 11.61 175 ALA A N 1
ATOM 996 C CA . ALA A 1 130 ? 20.175 35.211 42.861 1.00 11.68 175 ALA A CA 1
ATOM 997 C C . ALA A 1 130 ? 19.062 35.690 43.833 1.00 11.48 175 ALA A C 1
ATOM 998 O O . ALA A 1 130 ? 18.229 34.886 44.248 1.00 12.14 175 ALA A O 1
ATOM 1000 N N . PRO A 1 131 ? 19.046 36.967 44.194 1.00 11.20 176 PRO A N 1
ATOM 1001 C CA . PRO A 1 131 ? 18.069 37.520 45.130 1.00 11.28 176 PRO A CA 1
ATOM 1002 C C . PRO A 1 131 ? 16.877 38.093 44.370 1.00 10.94 176 PRO A C 1
ATOM 1003 O O . PRO A 1 131 ? 17.004 38.565 43.210 1.00 11.29 176 PRO A O 1
ATOM 1007 N N . THR A 1 132 ? 15.709 38.199 45.021 1.00 10.45 177 THR A N 1
ATOM 1008 C CA . THR A 1 132 ? 14.631 39.037 44.497 1.00 10.58 177 THR A CA 1
ATOM 1009 C C . THR A 1 132 ? 14.467 40.327 45.264 1.00 10.08 177 THR A C 1
ATOM 1010 O O . THR A 1 132 ? 13.914 41.273 44.747 1.00 9.66 177 THR A O 1
ATOM 1014 N N . GLU A 1 133 ? 14.886 40.332 46.566 1.00 9.88 178 GLU A N 1
ATOM 1015 C CA . GLU A 1 133 ? 14.593 41.503 47.432 1.00 9.94 178 GLU A CA 1
ATOM 1016 C C . GLU A 1 133 ? 15.326 42.725 46.914 1.00 10.11 178 GLU A C 1
ATOM 1017 O O . GLU A 1 133 ? 16.554 42.734 46.802 1.00 10.80 178 GLU A O 1
ATOM 1023 N N . GLY A 1 134 ? 14.547 43.772 46.615 1.00 9.79 179 GLY A N 1
ATOM 1024 C CA . GLY A 1 134 ? 15.094 45.012 46.039 1.00 9.98 179 GLY A CA 1
ATOM 1025 C C . GLY A 1 134 ? 15.282 44.946 44.527 1.00 10.06 179 GLY A C 1
ATOM 1026 O O . GLY A 1 134 ? 15.712 45.967 43.939 1.00 11.06 179 GLY A O 1
ATOM 1027 N N . PHE A 1 135 ? 14.894 43.859 43.872 1.00 10.05 180 PHE A N 1
ATOM 1028 C CA . PHE A 1 135 ? 14.999 43.701 42.410 1.00 10.16 180 PHE A CA 1
ATOM 1029 C C . PHE A 1 135 ? 13.643 43.337 41.822 1.00 9.98 180 PHE A C 1
ATOM 1030 O O . PHE A 1 135 ? 13.591 42.906 40.641 1.00 10.28 180 PHE A O 1
ATOM 1038 N N . GLU A 1 136 ? 12.557 43.461 42.576 1.00 9.99 181 GLU A N 1
ATOM 1039 C CA . GLU A 1 136 ? 11.299 42.844 42.161 1.00 10.37 181 GLU A CA 1
ATOM 1040 C C . GLU A 1 136 ? 10.722 43.436 40.903 1.00 10.16 181 GLU A C 1
ATOM 1041 O O . GLU A 1 136 ? 10.088 42.676 40.118 1.00 10.16 181 GLU A O 1
ATOM 1047 N N . ALA A 1 137 ? 10.903 44.719 40.631 1.00 10.19 182 ALA A N 1
ATOM 1048 C CA . ALA A 1 137 ? 10.349 45.267 39.401 1.00 10.13 182 ALA A CA 1
ATOM 1049 C C . ALA A 1 137 ? 10.988 44.622 38.174 1.00 9.88 182 ALA A C 1
ATOM 1050 O O . ALA A 1 137 ? 10.306 44.532 37.135 1.00 10.15 182 ALA A O 1
ATOM 1052 N N . ASP A 1 138 ? 12.238 44.206 38.249 1.00 9.97 183 ASP A N 1
ATOM 1053 C CA . ASP A 1 138 ? 12.930 43.573 37.125 1.00 10.11 183 ASP A CA 1
ATOM 1054 C C . ASP A 1 138 ? 12.799 42.078 37.105 1.00 9.96 183 ASP A C 1
ATOM 1055 O O . ASP A 1 138 ? 12.694 41.515 35.982 1.00 10.53 183 ASP A O 1
ATOM 1060 N N . VAL A 1 139 ? 12.852 41.394 38.276 1.00 9.98 184 VAL A N 1
ATOM 1061 C CA . VAL A 1 139 ? 12.967 39.948 38.243 1.00 10.07 184 VAL A CA 1
ATOM 1062 C C . VAL A 1 139 ? 11.800 39.248 38.889 1.00 10.17 184 VAL A C 1
ATOM 1063 O O . VAL A 1 139 ? 11.737 37.998 38.848 1.00 10.08 184 VAL A O 1
ATOM 1067 N N . GLY A 1 140 ? 10.868 40.015 39.444 1.00 10.40 185 GLY A N 1
ATOM 1068 C CA . GLY A 1 140 ? 9.683 39.447 40.107 1.00 10.76 185 GLY A CA 1
ATOM 1069 C C . GLY A 1 140 ? 9.923 39.169 41.575 1.00 10.85 185 GLY A C 1
ATOM 1070 O O . GLY A 1 140 ? 11.062 39.189 42.097 1.00 11.30 185 GLY A O 1
ATOM 1071 N N . SER A 1 141 ? 8.818 38.865 42.276 1.00 11.43 186 SER A N 1
ATOM 1072 C CA A SER A 1 141 ? 8.903 38.459 43.684 0.50 11.61 186 SER A CA 1
ATOM 1073 C CA B SER A 1 141 ? 8.752 38.522 43.718 0.50 11.79 186 SER A CA 1
ATOM 1074 C C . SER A 1 141 ? 8.522 37.022 43.906 1.00 11.63 186 SER A C 1
ATOM 1075 O O . SER A 1 141 ? 8.703 36.548 45.023 1.00 11.93 186 SER A O 1
ATOM 1080 N N . LYS A 1 142 ? 7.991 36.334 42.897 1.00 11.63 187 LYS A N 1
ATOM 1081 C CA . LYS A 1 142 ? 7.519 34.945 43.098 1.00 11.78 187 LYS A CA 1
ATOM 1082 C C . LYS A 1 142 ? 8.678 33.971 42.833 1.00 11.25 187 LYS A C 1
ATOM 1083 O O . LYS A 1 142 ? 9.395 34.107 41.879 1.00 11.32 187 LYS A O 1
ATOM 1089 N N . THR A 1 143 ? 8.754 32.932 43.689 1.00 11.01 188 THR A N 1
ATOM 1090 C CA . THR A 1 143 ? 9.599 31.784 43.393 1.00 11.19 188 THR A CA 1
ATOM 1091 C C . THR A 1 143 ? 8.839 30.557 43.794 1.00 11.28 188 THR A C 1
ATOM 1092 O O . THR A 1 143 ? 8.416 30.479 44.967 1.00 12.25 188 THR A O 1
ATOM 1096 N N . THR A 1 144 ? 8.647 29.595 42.888 1.00 10.88 189 THR A N 1
ATOM 1097 C CA . THR A 1 144 ? 8.126 28.283 43.307 1.00 10.92 189 THR A CA 1
ATOM 1098 C C . THR A 1 144 ? 9.236 27.281 43.533 1.00 10.81 189 THR A C 1
ATOM 1099 O O . THR A 1 144 ? 9.066 26.386 44.393 1.00 10.96 189 THR A O 1
ATOM 1103 N N . HIS A 1 145 ? 10.316 27.358 42.750 1.00 10.51 190 HIS A N 1
ATOM 1104 C CA . HIS A 1 145 ? 11.356 26.347 42.791 1.00 10.85 190 HIS A CA 1
ATOM 1105 C C . HIS A 1 145 ? 12.672 27.020 42.615 1.00 10.91 190 HIS A C 1
ATOM 1106 O O . HIS A 1 145 ? 12.797 27.984 41.788 1.00 12.12 190 HIS A O 1
ATOM 1113 N N . HIS A 1 146 ? 13.713 26.620 43.344 1.00 10.69 191 HIS A N 1
ATOM 1114 C CA . HIS A 1 146 ? 15.030 27.322 43.257 1.00 10.62 191 HIS A CA 1
ATOM 1115 C C . HIS A 1 146 ? 16.122 26.285 43.265 1.00 10.41 191 HIS A C 1
ATOM 1116 O O . HIS A 1 146 ? 16.225 25.462 44.234 1.00 10.74 191 HIS A O 1
ATOM 1123 N N . PHE A 1 147 ? 16.933 26.265 42.210 1.00 10.47 192 PHE A N 1
ATOM 1124 C CA . PHE A 1 147 ? 18.019 25.280 42.060 1.00 10.70 192 PHE A CA 1
ATOM 1125 C C . PHE A 1 147 ? 19.247 25.737 42.804 1.00 10.99 192 PHE A C 1
ATOM 1126 O O . PHE A 1 147 ? 19.673 26.890 42.665 1.00 11.29 192 PHE A O 1
ATOM 1134 N N . VAL A 1 148 ? 19.834 24.834 43.590 1.00 10.88 193 VAL A N 1
ATOM 1135 C CA . VAL A 1 148 ? 21.032 25.129 44.391 1.00 11.32 193 VAL A CA 1
ATOM 1136 C C . VAL A 1 148 ? 21.951 23.943 44.373 1.00 11.25 193 VAL A C 1
ATOM 1137 O O . VAL A 1 148 ? 21.556 22.791 44.061 1.00 10.92 193 VAL A O 1
ATOM 1141 N N . TYR A 1 149 ? 23.161 24.156 44.856 1.00 11.72 194 TYR A N 1
ATOM 1142 C CA . TYR A 1 149 ? 24.101 23.084 45.274 1.00 11.52 194 TYR A CA 1
ATOM 1143 C C . TYR A 1 149 ? 24.834 23.594 46.489 1.00 11.42 194 TYR A C 1
ATOM 1144 O O . TYR A 1 149 ? 24.679 24.803 46.800 1.00 11.74 194 TYR A O 1
ATOM 1153 N N . PRO A 1 150 ? 25.614 22.796 47.203 1.00 11.33 195 PRO A N 1
ATOM 1154 C CA . PRO A 1 150 ? 26.104 23.298 48.510 1.00 11.57 195 PRO A CA 1
ATOM 1155 C C . PRO A 1 150 ? 26.940 24.554 48.391 1.00 11.56 195 PRO A C 1
ATOM 1156 O O . PRO A 1 150 ? 26.885 25.433 49.259 1.00 11.74 195 PRO A O 1
ATOM 1160 N N . GLU A 1 151 ? 27.697 24.648 47.280 1.00 11.42 196 GLU A N 1
ATOM 1161 C CA . GLU A 1 151 ? 28.618 25.733 47.002 1.00 11.57 196 GLU A CA 1
ATOM 1162 C C . GLU A 1 151 ? 27.905 26.926 46.416 1.00 11.51 196 GLU A C 1
ATOM 1163 O O . GLU A 1 151 ? 28.568 27.951 46.140 1.00 12.15 196 GLU A O 1
ATOM 1169 N N . SER A 1 152 ? 26.639 26.833 46.139 1.00 11.06 197 SER A N 1
ATOM 1170 C CA . SER A 1 152 ? 25.855 27.970 45.574 1.00 11.87 197 SER A CA 1
ATOM 1171 C C . SER A 1 152 ? 24.453 27.933 46.136 1.00 11.89 197 SER A C 1
ATOM 1172 O O . SER A 1 152 ? 23.542 27.426 45.504 1.00 12.89 197 SER A O 1
ATOM 1175 N N . PHE A 1 153 ? 24.340 28.356 47.383 1.00 12.22 198 PHE A N 1
ATOM 1176 C CA . PHE A 1 153 ? 23.103 28.333 48.175 1.00 12.21 198 PHE A CA 1
ATOM 1177 C C . PHE A 1 153 ? 22.912 29.692 48.810 1.00 11.98 198 PHE A C 1
ATOM 1178 O O . PHE A 1 153 ? 23.852 30.340 49.229 1.00 12.08 198 PHE A O 1
ATOM 1186 N N . ARG A 1 154 ? 21.653 30.109 48.894 1.00 11.93 199 ARG A N 1
ATOM 1187 C CA . ARG A 1 154 ? 21.311 31.220 49.825 1.00 12.01 199 ARG A CA 1
ATOM 1188 C C . ARG A 1 154 ? 20.011 30.792 50.497 1.00 11.84 199 ARG A C 1
ATOM 1189 O O . ARG A 1 154 ? 19.241 30.001 49.969 1.00 11.98 199 ARG A O 1
ATOM 1197 N N . GLU A 1 155 ? 19.777 31.376 51.701 1.00 11.75 200 GLU A N 1
ATOM 1198 C CA . GLU A 1 155 ? 18.518 31.032 52.366 1.00 11.73 200 GLU A CA 1
ATOM 1199 C C . GLU A 1 155 ? 17.318 31.404 51.489 1.00 11.52 200 GLU A C 1
ATOM 1200 O O . GLU A 1 155 ? 17.316 32.463 50.831 1.00 11.71 200 GLU A O 1
ATOM 1206 N N . LEU A 1 156 ? 16.307 30.547 51.524 1.00 11.57 201 LEU A N 1
ATOM 1207 C CA . LEU A 1 156 ? 15.105 30.688 50.698 1.00 11.70 201 LEU A CA 1
ATOM 1208 C C . LEU A 1 156 ? 13.890 31.017 51.485 1.00 11.72 201 LEU A C 1
ATOM 1209 O O . LEU A 1 156 ? 13.752 30.600 52.682 1.00 12.05 201 LEU A O 1
ATOM 1214 N N . ALA A 1 157 ? 12.968 31.751 50.888 1.00 11.95 202 ALA A N 1
ATOM 1215 C CA . ALA A 1 157 ? 11.672 31.954 51.588 1.00 12.19 202 ALA A CA 1
ATOM 1216 C C . ALA A 1 157 ? 10.977 30.605 51.815 1.00 12.81 202 ALA A C 1
ATOM 1217 O O . ALA A 1 157 ? 11.195 29.624 51.097 1.00 12.23 202 ALA A O 1
ATOM 1219 N N . GLN A 1 158 ? 10.161 30.566 52.875 1.00 13.70 203 GLN A N 1
ATOM 1220 C CA . GLN A 1 158 ? 9.716 29.259 53.363 1.00 15.40 203 GLN A CA 1
ATOM 1221 C C . GLN A 1 158 ? 8.796 28.466 52.427 1.00 15.33 203 GLN A C 1
ATOM 1222 O O . GLN A 1 158 ? 8.795 27.229 52.564 1.00 16.40 203 GLN A O 1
ATOM 1228 N N A GLU A 1 159 ? 8.127 29.166 51.540 0.50 15.21 204 GLU A N 1
ATOM 1229 N N B GLU A 1 159 ? 8.063 29.056 51.545 0.50 15.16 204 GLU A N 1
ATOM 1230 C CA A GLU A 1 159 ? 7.244 28.544 50.528 0.50 14.92 204 GLU A CA 1
ATOM 1231 C CA B GLU A 1 159 ? 7.282 28.165 50.635 0.50 14.80 204 GLU A CA 1
ATOM 1232 C C A GLU A 1 159 ? 7.959 27.892 49.350 0.50 14.32 204 GLU A C 1
ATOM 1233 C C B GLU A 1 159 ? 7.945 27.956 49.245 0.50 14.23 204 GLU A C 1
ATOM 1234 O O A GLU A 1 159 ? 7.372 27.061 48.645 0.50 14.03 204 GLU A O 1
ATOM 1235 O O B GLU A 1 159 ? 7.327 27.477 48.271 0.50 13.77 204 GLU A O 1
ATOM 1246 N N . VAL A 1 160 ? 9.219 28.259 49.143 1.00 13.32 205 VAL A N 1
ATOM 1247 C CA . VAL A 1 160 ? 9.986 27.883 47.943 1.00 12.96 205 VAL A CA 1
ATOM 1248 C C . VAL A 1 160 ? 10.459 26.426 48.036 1.00 12.07 205 VAL A C 1
ATOM 1249 O O . VAL A 1 160 ? 11.045 26.013 49.051 1.00 12.13 205 VAL A O 1
ATOM 1253 N N . SER A 1 161 ? 10.238 25.638 46.983 1.00 11.39 206 SER A N 1
ATOM 1254 C CA . SER A 1 161 ? 10.874 24.323 46.935 1.00 11.97 206 SER A CA 1
ATOM 1255 C C . SER A 1 161 ? 12.317 24.475 46.564 1.00 11.56 206 SER A C 1
ATOM 1256 O O . SER A 1 161 ? 12.667 25.154 45.546 1.00 12.95 206 SER A O 1
ATOM 1267 N N . ILE A 1 163 ? 15.506 22.821 44.949 1.00 10.67 208 ILE A N 1
ATOM 1268 C CA . ILE A 1 163 ? 15.916 21.678 44.089 1.00 10.74 208 ILE A CA 1
ATOM 1269 C C . ILE A 1 163 ? 17.427 21.572 44.219 1.00 10.34 208 ILE A C 1
ATOM 1270 O O . ILE A 1 163 ? 18.156 22.392 43.629 1.00 10.73 208 ILE A O 1
ATOM 1275 N N . LEU A 1 164 ? 17.884 20.587 44.991 1.00 10.51 209 LEU A N 1
ATOM 1276 C CA . LEU A 1 164 ? 19.327 20.339 45.101 1.00 10.83 209 LEU A CA 1
ATOM 1277 C C . LEU A 1 164 ? 19.772 19.683 43.821 1.00 10.95 209 LEU A C 1
ATOM 1278 O O . LEU A 1 164 ? 19.207 18.621 43.452 1.00 11.36 209 LEU A O 1
ATOM 1283 N N . VAL A 1 165 ? 20.817 20.185 43.195 1.00 10.90 210 VAL A N 1
ATOM 1284 C CA . VAL A 1 165 ? 21.448 19.535 42.018 1.00 11.17 210 VAL A CA 1
ATOM 1285 C C . VAL A 1 165 ? 22.707 18.868 42.466 1.00 10.95 210 VAL A C 1
ATOM 1286 O O . VAL A 1 165 ? 23.637 19.596 42.847 1.00 11.46 210 VAL A O 1
ATOM 1290 N N . PRO A 1 166 ? 22.747 17.535 42.512 1.00 10.64 211 PRO A N 1
ATOM 1291 C CA . PRO A 1 166 ? 23.897 16.878 43.177 1.00 10.64 211 PRO A CA 1
ATOM 1292 C C . PRO A 1 166 ? 24.911 16.507 42.102 1.00 10.42 211 PRO A C 1
ATOM 1293 O O . PRO A 1 166 ? 24.636 15.799 41.114 1.00 10.91 211 PRO A O 1
ATOM 1297 N N . PHE A 1 167 ? 26.160 16.962 42.328 1.00 10.57 212 PHE A N 1
ATOM 1298 C CA . PHE A 1 167 ? 27.272 16.711 41.426 1.00 10.53 212 PHE A CA 1
ATOM 1299 C C . PHE A 1 167 ? 28.268 15.703 41.978 1.00 10.77 212 PHE A C 1
ATOM 1300 O O . PHE A 1 167 ? 29.290 15.389 41.339 1.00 11.06 212 PHE A O 1
ATOM 1308 N N . LYS A 1 168 ? 28.014 15.265 43.200 1.00 10.67 213 LYS A N 1
ATOM 1309 C CA . LYS A 1 168 ? 28.867 14.275 43.917 1.00 10.59 213 LYS A CA 1
ATOM 1310 C C . LYS A 1 168 ? 28.067 13.718 45.087 1.00 10.62 213 LYS A C 1
ATOM 1311 O O . LYS A 1 168 ? 27.093 14.335 45.501 1.00 10.64 213 LYS A O 1
ATOM 1317 N N . THR A 1 169 ? 28.505 12.583 45.636 1.00 10.67 214 THR A N 1
ATOM 1318 C CA . THR A 1 169 ? 27.838 11.929 46.762 1.00 10.84 214 THR A CA 1
ATOM 1319 C C . THR A 1 169 ? 27.709 12.900 47.949 1.00 10.76 214 THR A C 1
ATOM 1320 O O . THR A 1 169 ? 26.678 12.949 48.601 1.00 10.50 214 THR A O 1
ATOM 1324 N N . THR A 1 170 ? 28.768 13.665 48.194 1.00 11.22 215 THR A N 1
ATOM 1325 C CA . THR A 1 170 ? 28.757 14.615 49.372 1.00 11.44 215 THR A CA 1
ATOM 1326 C C . THR A 1 170 ? 27.623 15.628 49.220 1.00 11.22 215 THR A C 1
ATOM 1327 O O . THR A 1 170 ? 27.166 16.145 50.236 1.00 11.30 215 THR A O 1
ATOM 1331 N N . ASP A 1 171 ? 27.159 15.943 47.996 1.00 10.94 216 ASP A N 1
ATOM 1332 C CA . ASP A 1 171 ? 26.067 16.943 47.888 1.00 11.07 216 ASP A CA 1
ATOM 1333 C C . ASP A 1 171 ? 24.785 16.388 48.537 1.00 11.06 216 ASP A C 1
ATOM 1334 O O . ASP A 1 171 ? 23.976 17.140 49.109 1.00 11.62 216 ASP A O 1
ATOM 1339 N N . LEU A 1 172 ? 24.548 15.083 48.369 1.00 11.03 217 LEU A N 1
ATOM 1340 C CA . LEU A 1 172 ? 23.397 14.433 49.017 1.00 11.34 217 LEU A CA 1
ATOM 1341 C C . LEU A 1 172 ? 23.598 14.328 50.508 1.00 11.44 217 LEU A C 1
ATOM 1342 O O . LEU A 1 172 ? 22.643 14.585 51.292 1.00 11.71 217 LEU A O 1
ATOM 1347 N N . GLU A 1 173 ? 24.822 13.992 50.937 1.00 11.51 218 GLU A N 1
ATOM 1348 C CA . GLU A 1 173 ? 25.098 13.974 52.386 1.00 11.95 218 GLU A CA 1
ATOM 1349 C C . GLU A 1 173 ? 24.940 15.389 52.986 1.00 11.49 218 GLU A C 1
ATOM 1350 O O . GLU A 1 173 ? 24.594 15.502 54.152 1.00 11.47 218 GLU A O 1
ATOM 1356 N N . TRP A 1 174 ? 25.247 16.464 52.214 1.00 11.28 219 TRP A N 1
ATOM 1357 C CA . TRP A 1 174 ? 25.083 17.820 52.695 1.00 11.50 219 TRP A CA 1
ATOM 1358 C C . TRP A 1 174 ? 23.635 18.152 52.979 1.00 11.61 219 TRP A C 1
ATOM 1359 O O . TRP A 1 174 ? 23.333 18.811 53.997 1.00 11.57 219 TRP A O 1
ATOM 1370 N N . VAL A 1 175 ? 22.690 17.684 52.170 1.00 11.87 220 VAL A N 1
ATOM 1371 C CA . VAL A 1 175 ? 21.259 17.921 52.470 1.00 12.39 220 VAL A CA 1
ATOM 1372 C C . VAL A 1 175 ? 20.913 17.327 53.792 1.00 12.19 220 VAL A C 1
ATOM 1373 O O . VAL A 1 175 ? 20.231 17.953 54.625 1.00 12.24 220 VAL A O 1
ATOM 1377 N N . ILE A 1 176 ? 21.352 16.084 54.027 1.00 12.0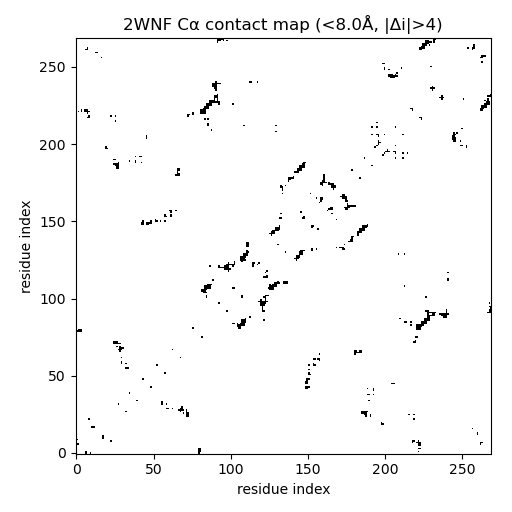3 221 ILE A N 1
ATOM 1378 C CA . ILE A 1 176 ? 21.091 15.424 55.319 1.00 11.87 221 ILE A CA 1
ATOM 1379 C C . ILE A 1 176 ? 21.691 16.231 56.459 1.00 11.41 221 ILE A C 1
ATOM 1380 O O . ILE A 1 176 ? 20.990 16.604 57.430 1.00 11.60 221 ILE A O 1
ATOM 1385 N N . SER A 1 177 ? 22.959 16.565 56.327 1.00 10.72 222 SER A N 1
ATOM 1386 C CA . SER A 1 177 ? 23.673 17.295 57.385 1.00 10.75 222 SER A CA 1
ATOM 1387 C C . SER A 1 177 ? 23.116 18.659 57.625 1.00 10.57 222 SER A C 1
ATOM 1388 O O . SER A 1 177 ? 22.857 19.055 58.791 1.00 10.63 222 SER A O 1
ATOM 1391 N N . ALA A 1 178 ? 22.844 19.429 56.597 1.00 10.48 223 ALA A N 1
ATOM 1392 C CA . ALA A 1 178 ? 22.531 20.808 56.746 1.00 10.78 223 ALA A CA 1
ATOM 1393 C C . ALA A 1 178 ? 21.115 21.013 57.336 1.00 10.97 223 ALA A C 1
ATOM 1394 O O . ALA A 1 178 ? 20.833 22.091 57.896 1.00 11.31 223 ALA A O 1
ATOM 1396 N N . THR A 1 179 ? 20.291 19.976 57.291 1.00 10.94 224 THR A N 1
ATOM 1397 C CA . THR A 1 179 ? 18.947 20.032 57.896 1.00 11.15 224 THR A CA 1
ATOM 1398 C C . THR A 1 179 ? 18.946 19.327 59.253 1.00 10.91 224 THR A C 1
ATOM 1399 O O . THR A 1 179 ? 17.912 19.321 59.932 1.00 11.32 224 THR A O 1
ATOM 1403 N N . THR A 1 180 ? 20.072 18.737 59.711 1.00 10.63 225 THR A N 1
ATOM 1404 C CA . THR A 1 180 ? 20.101 17.944 60.948 1.00 10.66 225 THR A CA 1
ATOM 1405 C C . THR A 1 180 ? 21.370 18.325 61.723 1.00 10.34 225 THR A C 1
ATOM 1406 O O . THR A 1 180 ? 21.399 19.325 62.441 1.00 11.00 225 THR A O 1
ATOM 1410 N N . THR A 1 181 ? 22.413 17.497 61.655 1.00 10.18 226 THR A N 1
ATOM 1411 C CA . THR A 1 181 ? 23.567 17.618 62.528 1.00 10.75 226 THR A CA 1
ATOM 1412 C C . THR A 1 181 ? 24.509 18.782 62.214 1.00 10.29 226 THR A C 1
ATOM 1413 O O . THR A 1 181 ? 25.305 19.193 63.082 1.00 9.86 226 THR A O 1
ATOM 1417 N N . GLY A 1 182 ? 24.508 19.268 60.965 1.00 10.24 227 GLY A N 1
ATOM 1418 C CA . GLY A 1 182 ? 25.400 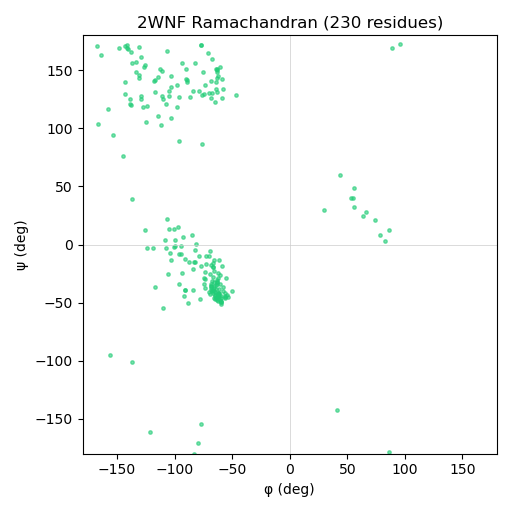20.401 60.678 1.00 10.74 227 GLY A CA 1
ATOM 1419 C C . GLY A 1 182 ? 26.866 20.068 60.754 1.00 10.72 227 GLY A C 1
ATOM 1420 O O . GLY A 1 182 ? 27.650 20.889 61.241 1.00 10.26 227 GLY A O 1
ATOM 1421 N N A ARG A 1 183 ? 27.229 18.872 60.280 0.50 11.31 228 ARG A N 1
ATOM 1422 N N B ARG A 1 183 ? 27.222 18.879 60.284 0.50 11.11 228 ARG A N 1
ATOM 1423 C CA A ARG A 1 183 ? 28.637 18.386 60.326 0.50 11.98 228 ARG A CA 1
ATOM 1424 C CA B ARG A 1 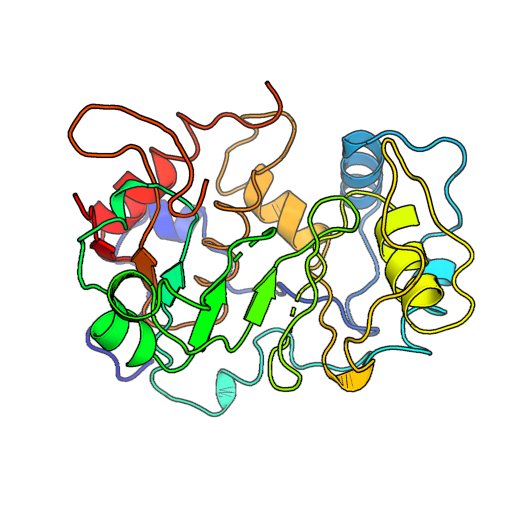183 ? 28.623 18.434 60.290 0.50 11.68 228 ARG A CA 1
ATOM 1425 C C A ARG A 1 183 ? 29.475 18.700 59.076 0.50 11.91 228 ARG A C 1
ATOM 1426 C C B ARG A 1 183 ? 29.436 18.947 59.098 0.50 11.73 228 ARG A C 1
ATOM 1427 O O A ARG A 1 183 ? 30.711 18.685 59.160 0.50 12.18 228 ARG A O 1
ATOM 1428 O O B ARG A 1 183 ? 30.606 19.335 59.256 0.50 12.14 228 ARG A O 1
ATOM 1443 N N . ILE A 1 184 ? 28.867 18.916 57.916 1.00 11.76 229 ILE A N 1
ATOM 1444 C CA . ILE A 1 184 ? 29.605 19.199 56.673 1.00 12.03 229 ILE A CA 1
ATOM 1445 C C . ILE A 1 184 ? 29.645 20.696 56.478 1.00 11.95 229 ILE A C 1
ATOM 1446 O O . ILE A 1 184 ? 28.652 21.343 56.225 1.00 12.59 229 ILE A O 1
ATOM 1451 N N . SER A 1 185 ? 30.863 21.244 56.555 1.00 12.16 230 SER A N 1
ATOM 1452 C CA . SER A 1 185 ? 31.073 22.673 56.372 1.00 12.71 230 SER A CA 1
ATOM 1453 C C . SER A 1 185 ? 32.072 23.018 55.242 1.00 12.46 230 SER A C 1
ATOM 1454 O O . SER A 1 185 ? 32.337 24.183 55.031 1.00 12.65 230 SER A O 1
ATOM 1457 N N A HIS A 1 186 ? 32.578 22.007 54.546 0.50 12.61 231 HIS A N 1
ATOM 1458 N N B HIS A 1 186 ? 32.607 21.993 54.572 0.50 12.49 231 HIS A N 1
ATOM 1459 C CA A HIS A 1 186 ? 33.528 22.233 53.441 0.50 13.00 231 HIS A CA 1
ATOM 1460 C CA B HIS A 1 186 ? 33.583 22.145 53.451 0.50 12.81 231 HIS A CA 1
ATOM 1461 C C A HIS A 1 186 ? 33.457 21.113 52.493 0.50 13.12 231 HIS A C 1
ATOM 1462 C C B HIS A 1 186 ? 33.326 21.085 52.468 0.50 13.02 231 HIS A C 1
ATOM 1463 O O A HIS A 1 186 ? 33.416 19.967 52.870 0.50 13.21 231 HIS A O 1
ATOM 1464 O O B HIS A 1 186 ? 32.975 19.976 52.798 0.50 13.16 231 HIS A O 1
ATOM 1477 N N . THR A 1 187 ? 33.454 21.465 51.200 1.00 30.00 232 THR A N 1
ATOM 1478 C CA . THR A 1 187 ? 33.581 20.489 50.107 1.00 30.00 232 THR A CA 1
ATOM 1479 C C . THR A 1 187 ? 34.906 20.802 49.400 1.00 30.00 232 THR A C 1
ATOM 1480 O O . THR A 1 187 ? 35.972 20.512 49.968 1.00 30.00 232 THR A O 1
ATOM 1484 N N . TYR A 1 188 ? 34.871 21.405 48.211 1.00 13.64 233 TYR A N 1
ATOM 1485 C CA . TYR A 1 188 ? 36.062 21.992 47.601 1.00 13.68 233 TYR A CA 1
ATOM 1486 C C . TYR A 1 188 ? 36.219 23.458 47.990 1.00 14.01 233 TYR A C 1
ATOM 1487 O O . TYR A 1 188 ? 37.290 24.045 47.767 1.00 14.48 233 TYR A O 1
ATOM 1496 N N . VAL A 1 189 ? 35.170 24.043 48.568 1.00 13.98 234 VAL A N 1
ATOM 1497 C CA . VAL A 1 189 ? 35.161 25.370 49.161 1.00 14.04 234 VAL A CA 1
ATOM 1498 C C . VAL A 1 189 ? 34.286 25.285 50.443 1.00 14.01 234 VAL A C 1
ATOM 1499 O O . VAL A 1 189 ? 33.556 24.326 50.608 1.00 13.45 234 VAL A O 1
ATOM 1503 N N . PRO A 1 190 ? 34.256 26.344 51.272 1.00 14.20 235 PRO A N 1
ATOM 1504 C CA . PRO A 1 190 ? 33.351 26.330 52.426 1.00 13.92 235 PRO A CA 1
ATOM 1505 C C . PRO A 1 190 ? 31.884 26.277 51.940 1.00 13.58 235 PRO A C 1
ATOM 1506 O O . PRO A 1 190 ? 31.498 26.874 50.928 1.00 14.30 235 PRO A O 1
ATOM 1510 N N . VAL A 1 191 ? 31.035 25.534 52.698 1.00 13.06 236 VAL A N 1
ATOM 1511 C CA . VAL A 1 191 ? 29.604 25.454 52.415 1.00 12.92 236 VAL A CA 1
ATOM 1512 C C . VAL A 1 191 ? 28.864 25.649 53.736 1.00 12.90 236 VAL A C 1
ATOM 1513 O O . VAL A 1 191 ? 29.406 25.430 54.795 1.00 12.07 236 VAL A O 1
ATOM 1517 N N . PRO A 1 192 ? 27.600 26.072 53.661 1.00 12.83 237 PRO A N 1
ATOM 1518 C CA . PRO A 1 192 ? 26.860 26.362 54.925 1.00 13.00 237 PRO A CA 1
ATOM 1519 C C . PRO A 1 192 ? 26.719 25.087 55.717 1.00 12.56 237 PRO A C 1
ATOM 1520 O O . PRO A 1 192 ? 26.256 24.077 55.213 1.00 12.76 237 PRO A O 1
ATOM 1524 N N . ALA A 1 193 ? 27.000 25.131 57.020 1.00 12.08 238 ALA A N 1
ATOM 1525 C CA . ALA A 1 193 ? 26.834 23.945 57.867 1.00 12.29 238 ALA A CA 1
ATOM 1526 C C . ALA A 1 193 ? 25.363 23.688 58.119 1.00 12.08 238 ALA A C 1
ATOM 1527 O O . ALA A 1 193 ? 24.972 22.509 58.263 1.00 12.17 238 ALA A O 1
ATOM 1529 N N . LYS A 1 194 ? 24.539 24.714 58.132 1.00 12.37 239 LYS A N 1
ATOM 1530 C CA . LYS A 1 194 ? 23.083 24.594 58.356 1.00 13.25 239 LYS A CA 1
ATOM 1531 C C . LYS A 1 194 ? 22.331 25.416 57.333 1.00 13.16 239 LYS A C 1
ATOM 1532 O O . LYS A 1 194 ? 22.820 26.509 56.936 1.00 14.16 239 LYS A O 1
ATOM 1538 N N . ILE A 1 195 ? 21.135 24.940 56.973 1.00 12.80 240 ILE A N 1
ATOM 1539 C CA . ILE A 1 195 ? 20.190 25.786 56.161 1.00 13.07 240 ILE A CA 1
ATOM 1540 C C . ILE A 1 195 ? 18.875 25.731 56.909 1.00 13.11 240 ILE A C 1
ATOM 1541 O O . ILE A 1 195 ? 18.585 24.837 57.693 1.00 12.98 240 ILE A O 1
ATOM 1546 N N . LYS A 1 196 ? 18.035 26.724 56.576 1.00 13.31 241 LYS A N 1
ATOM 1547 C CA . LYS A 1 196 ? 16.732 26.902 57.238 1.00 13.72 241 LYS A CA 1
ATOM 1548 C C . LYS A 1 196 ? 15.596 26.258 56.446 1.00 13.24 241 LYS A C 1
ATOM 1549 O O . LYS A 1 196 ? 14.454 26.143 56.925 1.00 13.05 241 LYS A O 1
ATOM 1555 N N . VAL A 1 197 ? 15.846 25.782 55.228 1.00 12.90 242 VAL A N 1
ATOM 1556 C CA . VAL A 1 197 ? 14.822 25.209 54.384 1.00 12.66 242 VAL A CA 1
ATOM 1557 C C . VAL A 1 197 ? 14.143 24.033 55.095 1.00 12.47 242 VAL A C 1
ATOM 1558 O O . VAL A 1 197 ? 14.848 23.157 55.667 1.00 12.69 242 VAL A O 1
ATOM 1562 N N . LYS A 1 198 ? 12.828 23.987 55.069 1.00 12.45 243 LYS A N 1
ATOM 1563 C CA . LYS A 1 198 ? 12.097 22.834 55.707 1.00 13.08 243 LYS A CA 1
ATOM 1564 C C . LYS A 1 198 ? 12.382 21.579 54.871 1.00 12.47 243 LYS A C 1
ATOM 1565 O O . LYS A 1 198 ? 12.380 21.588 53.639 1.00 12.04 243 LYS A O 1
ATOM 1571 N N . LYS A 1 199 ? 12.578 20.441 55.565 1.00 11.95 244 LYS A N 1
ATOM 1572 C CA . LYS A 1 199 ? 12.908 19.179 54.872 1.00 12.38 244 LYS A CA 1
ATOM 1573 C C . LYS A 1 199 ? 11.836 18.806 53.852 1.00 11.93 244 LYS A C 1
ATOM 1574 O O . LYS A 1 199 ? 12.177 18.324 52.770 1.00 11.48 244 LYS A O 1
ATOM 1580 N N . GLU A 1 200 ? 10.565 19.071 54.155 1.00 12.31 245 GLU A N 1
ATOM 1581 C CA . GLU A 1 200 ? 9.497 18.739 53.242 1.00 12.79 245 GLU A CA 1
ATOM 1582 C C . GLU A 1 200 ? 9.489 19.540 51.935 1.00 12.25 245 GLU A C 1
ATOM 1583 O O . GLU A 1 200 ? 8.774 19.181 50.995 1.00 12.30 245 GLU A O 1
ATOM 1589 N N . LYS A 1 201 ? 10.209 20.621 51.917 1.00 11.79 246 LYS A N 1
ATOM 1590 C CA . LYS A 1 201 ? 10.312 21.481 50.704 1.00 11.78 246 LYS A CA 1
ATOM 1591 C C . LYS A 1 201 ? 11.491 21.113 49.824 1.00 11.49 246 LYS A C 1
ATOM 1592 O O . LYS A 1 201 ? 11.713 21.782 48.795 1.00 11.72 246 LYS A O 1
ATOM 1598 N N . ILE A 1 202 ? 12.222 20.032 50.118 1.00 10.99 247 ILE A N 1
ATOM 1599 C CA . ILE A 1 202 ? 13.414 19.713 49.355 1.00 10.93 247 ILE A CA 1
ATOM 1600 C C . ILE A 1 202 ? 13.101 18.659 48.286 1.00 10.62 247 ILE A C 1
ATOM 1601 O O . ILE A 1 202 ? 12.427 17.678 48.547 1.00 11.19 247 ILE A O 1
ATOM 1606 N N . LEU A 1 203 ? 13.683 18.935 47.098 1.00 10.24 248 LEU A N 1
ATOM 1607 C CA . LEU A 1 203 ? 13.586 18.074 45.904 1.00 10.57 248 LEU A CA 1
ATOM 1608 C C . LEU A 1 203 ? 14.991 17.797 45.444 1.00 10.37 248 LEU A C 1
ATOM 1609 O O . LEU A 1 203 ? 15.892 18.636 45.686 1.00 10.98 248 LEU A O 1
ATOM 1614 N N . ILE A 1 204 ? 15.204 16.650 44.779 1.00 10.32 249 ILE A N 1
ATOM 1615 C CA . ILE A 1 204 ? 16.584 16.264 44.393 1.00 10.44 249 ILE A CA 1
ATOM 1616 C C . ILE A 1 204 ? 16.587 16.042 42.884 1.00 10.30 249 ILE A C 1
ATOM 1617 O O . ILE A 1 204 ? 15.899 15.145 42.354 1.00 10.84 249 ILE A O 1
ATOM 1622 N N . TYR A 1 205 ? 17.384 16.810 42.157 1.00 10.22 250 TYR A N 1
ATOM 1623 C CA . TYR A 1 205 ? 17.566 16.643 40.701 1.00 10.37 250 TYR A CA 1
ATOM 1624 C C . TYR A 1 205 ? 18.192 15.255 40.450 1.00 10.14 250 TYR A C 1
ATOM 1625 O O . TYR A 1 205 ? 19.179 14.909 41.096 1.00 10.89 250 TYR A O 1
ATOM 1634 N N . HIS A 1 206 ? 17.631 14.487 39.520 1.00 10.04 251 HIS A N 1
ATOM 1635 C CA . HIS A 1 206 ? 18.093 13.091 39.376 1.00 10.27 251 HIS A CA 1
ATOM 1636 C C . HIS A 1 206 ? 19.467 13.058 38.654 1.00 10.49 251 HIS A C 1
ATOM 1637 O O . HIS A 1 206 ? 19.605 13.632 37.547 1.00 10.39 251 HIS A O 1
ATOM 1644 N N . PRO A 1 207 ? 20.489 12.377 39.204 1.00 10.56 252 PRO A N 1
ATOM 1645 C CA . PRO A 1 207 ? 21.766 12.230 38.483 1.00 10.83 252 PRO A CA 1
ATOM 1646 C C . PRO A 1 207 ? 21.634 11.745 37.077 1.00 10.52 252 PRO A C 1
ATOM 1647 O O . PRO A 1 207 ? 22.417 12.137 36.196 1.00 10.61 252 PRO A O 1
ATOM 1651 N N . ALA A 1 208 ? 20.712 10.778 36.838 1.00 10.37 253 ALA A N 1
ATOM 1652 C CA . ALA A 1 208 ? 20.582 10.244 35.486 1.00 10.64 253 ALA A CA 1
ATOM 1653 C C . ALA A 1 208 ? 20.047 11.308 34.518 1.00 10.37 253 ALA A C 1
ATOM 1654 O O . ALA A 1 208 ? 20.321 11.270 33.321 1.00 10.40 253 ALA A O 1
ATOM 1656 N N . PHE A 1 209 ? 19.277 12.264 35.058 1.00 10.32 254 PHE A N 1
ATOM 1657 C CA . PHE A 1 209 ? 18.779 13.338 34.203 1.00 10.39 254 PHE A CA 1
ATOM 1658 C C . PHE A 1 209 ? 19.910 14.304 33.888 1.00 10.31 254 PHE A C 1
ATOM 1659 O O . PHE A 1 209 ? 19.959 14.835 32.767 1.00 10.63 254 PHE A O 1
ATOM 1667 N N . ILE A 1 210 ? 20.837 14.516 34.804 1.00 10.31 255 ILE A N 1
ATOM 1668 C CA . ILE A 1 210 ? 22.039 15.294 34.460 1.00 10.53 255 ILE A CA 1
ATOM 1669 C C . ILE A 1 210 ? 22.766 14.671 33.256 1.00 10.49 255 ILE A C 1
ATOM 1670 O O . ILE A 1 210 ? 23.156 15.384 32.322 1.00 10.48 255 ILE A O 1
ATOM 1675 N N . LYS A 1 211 ? 22.932 13.347 33.302 1.00 10.11 256 LYS A N 1
ATOM 1676 C CA . LYS A 1 211 ? 23.676 12.690 32.216 1.00 10.48 256 LYS A CA 1
ATOM 1677 C C . LYS A 1 211 ? 22.891 12.747 30.889 1.00 10.03 256 LYS A C 1
ATOM 1678 O O . LYS A 1 211 ? 23.450 12.857 29.820 1.00 10.23 256 LYS A O 1
ATOM 1684 N N . TYR A 1 212 ? 21.520 12.634 30.954 1.00 9.87 257 TYR A N 1
ATOM 1685 C CA . TYR A 1 212 ? 20.646 12.806 29.751 1.00 10.26 257 TYR A CA 1
ATOM 1686 C C . TYR A 1 212 ? 20.843 14.196 29.186 1.00 10.12 257 TYR A C 1
ATOM 1687 O O . TYR A 1 212 ? 20.970 14.350 27.938 1.00 10.10 257 TYR A O 1
ATOM 1696 N N . VAL A 1 213 ? 20.885 15.221 30.026 1.00 10.09 258 VAL A N 1
ATOM 1697 C CA . VAL A 1 213 ? 21.136 16.580 29.480 1.00 10.73 258 VAL A CA 1
ATOM 1698 C C . VAL A 1 213 ? 22.495 16.594 28.765 1.00 10.74 258 VAL A C 1
ATOM 1699 O O . VAL A 1 213 ? 22.585 17.130 27.647 1.00 10.75 258 VAL A O 1
ATOM 1703 N N . PHE A 1 214 ? 23.524 16.084 29.432 1.00 10.85 259 PHE A N 1
ATOM 1704 C CA . PHE A 1 214 ? 24.864 16.092 28.865 1.00 11.31 259 PHE A CA 1
ATOM 1705 C C . PHE A 1 214 ? 24.962 15.305 27.543 1.00 11.24 259 PHE A C 1
ATOM 1706 O O . PHE A 1 214 ? 25.498 15.832 26.550 1.00 11.24 259 PHE A O 1
ATOM 1714 N N . ASP A 1 215 ? 24.436 14.123 27.505 1.00 11.08 260 ASP A N 1
ATOM 1715 C CA . ASP A 1 215 ? 24.619 13.228 26.328 1.00 11.36 260 ASP A CA 1
ATOM 1716 C C . ASP A 1 215 ? 23.698 13.655 25.216 1.00 11.25 260 ASP A C 1
ATOM 1717 O O . ASP A 1 215 ? 24.089 13.633 24.055 1.00 12.27 260 ASP A O 1
ATOM 1722 N N . ARG A 1 216 ? 22.423 13.905 25.498 1.00 11.30 261 ARG A N 1
ATOM 1723 C CA A ARG A 1 216 ? 21.429 14.088 24.438 0.50 11.51 261 ARG A CA 1
ATOM 1724 C CA B ARG A 1 216 ? 21.416 14.083 24.456 0.50 11.45 261 ARG A CA 1
ATOM 1725 C C . ARG A 1 216 ? 21.245 15.532 24.048 1.00 11.26 261 ARG A C 1
ATOM 1726 O O . ARG A 1 216 ? 21.112 15.834 22.842 1.00 12.06 261 ARG A O 1
ATOM 1741 N N . TRP A 1 217 ? 21.287 16.454 25.018 1.00 11.07 262 TRP A N 1
ATOM 1742 C CA . TRP A 1 217 ? 21.100 17.882 24.677 1.00 11.17 262 TRP A CA 1
ATOM 1743 C C . TRP A 1 217 ? 22.405 18.551 24.387 1.00 11.28 262 TRP A C 1
ATOM 1744 O O . TRP A 1 217 ? 22.447 19.411 23.493 1.00 11.23 262 TRP A O 1
ATOM 1755 N N . LEU A 1 218 ? 23.480 18.243 25.136 1.00 11.59 263 LEU A N 1
ATOM 1756 C CA . LEU A 1 218 ? 24.776 18.881 24.897 1.00 11.82 263 LEU A CA 1
ATOM 1757 C C . LEU A 1 218 ? 25.684 18.078 24.001 1.00 11.94 263 LEU A C 1
ATOM 1758 O O . LEU A 1 218 ? 26.766 18.547 23.660 1.00 11.40 263 LEU A O 1
ATOM 1763 N N . GLN A 1 219 ? 25.313 16.843 23.668 1.00 12.11 264 GLN A N 1
ATOM 1764 C CA . GLN A 1 219 ? 26.106 15.984 22.758 1.00 12.96 264 GLN A CA 1
ATOM 1765 C C . GLN A 1 219 ? 27.548 15.931 23.292 1.00 12.90 264 GLN A C 1
ATOM 1766 O O . GLN A 1 219 ? 28.507 15.919 22.501 1.00 13.17 264 GLN A O 1
ATOM 1772 N N . GLY A 1 220 ? 27.740 15.839 24.598 1.00 12.95 265 GLY A N 1
ATOM 1773 C CA . GLY A 1 220 ? 29.047 15.693 25.158 1.00 13.31 265 GLY A CA 1
ATOM 1774 C C . GLY A 1 220 ? 29.924 16.913 25.270 1.00 13.40 265 GLY A C 1
ATOM 1775 O O . GLY A 1 220 ? 31.153 16.733 25.453 1.00 14.25 265 GLY A O 1
ATOM 1776 N N . HIS A 1 221 ? 29.425 18.124 25.008 1.00 13.24 266 HIS A N 1
ATOM 1777 C CA . HIS A 1 221 ? 30.182 19.347 25.079 1.00 13.52 266 HIS A CA 1
ATOM 1778 C C . HIS A 1 221 ? 30.210 19.951 26.440 1.00 13.93 266 HIS A C 1
ATOM 1779 O O . HIS A 1 221 ? 29.136 20.111 27.087 1.00 14.66 266 HIS A O 1
ATOM 1786 N N . GLY A 1 222 ? 31.414 20.230 26.925 1.00 14.12 267 GLY A N 1
ATOM 1787 C CA . GLY A 1 222 ? 31.731 20.677 28.297 1.00 14.42 267 GLY A CA 1
ATOM 1788 C C . GLY A 1 222 ? 32.136 19.478 29.126 1.00 14.63 267 GLY A C 1
ATOM 1789 O O . GLY A 1 222 ? 32.013 18.357 28.718 1.00 14.85 267 GLY A O 1
ATOM 1790 N N . ARG A 1 223 ? 32.608 19.712 30.347 1.00 15.45 268 ARG A N 1
ATOM 1791 C CA . ARG A 1 223 ? 32.881 18.605 31.283 1.00 15.52 268 ARG A CA 1
ATOM 1792 C C . ARG A 1 223 ? 31.551 18.032 31.819 1.00 14.72 268 ARG A C 1
ATOM 1793 O O . ARG A 1 223 ? 31.300 16.843 31.953 1.00 15.26 268 ARG A O 1
ATOM 1801 N N . TYR A 1 224 ? 30.551 18.935 32.056 1.00 13.62 269 TYR A N 1
ATOM 1802 C CA . TYR A 1 224 ? 29.218 18.550 32.429 1.00 13.03 269 TYR A CA 1
ATOM 1803 C C . TYR A 1 224 ? 28.350 19.833 32.281 1.00 12.18 269 TYR A C 1
ATOM 1804 O O . TYR A 1 224 ? 28.850 20.901 32.107 1.00 11.97 269 TYR A O 1
ATOM 1813 N N . PRO A 1 225 ? 27.000 19.695 32.387 1.00 11.85 270 PRO A N 1
ATOM 1814 C CA . PRO A 1 225 ? 26.132 20.854 32.019 1.00 12.08 270 PRO A CA 1
ATOM 1815 C C . PRO A 1 225 ? 26.155 21.953 33.102 1.00 11.88 270 PRO A C 1
ATOM 1816 O O . PRO A 1 225 ? 26.242 21.658 34.316 1.00 12.30 270 PRO A O 1
ATOM 1820 N N . SER A 1 226 ? 26.013 23.198 32.681 1.00 11.72 271 SER A N 1
ATOM 1821 C CA . SER A 1 226 ? 25.824 24.343 33.609 1.00 12.14 271 SER A CA 1
ATOM 1822 C C . SER A 1 226 ? 24.457 24.210 34.294 1.00 11.82 271 SER A C 1
ATOM 1823 O O . SER A 1 226 ? 23.502 23.528 33.822 1.00 11.57 271 SER A O 1
ATOM 1826 N N . THR A 1 227 ? 24.339 24.886 35.405 1.00 12.25 272 THR A N 1
ATOM 1827 C CA . THR A 1 227 ? 23.058 24.922 36.131 1.00 12.78 272 THR A CA 1
ATOM 1828 C C . THR A 1 227 ? 21.982 25.559 35.249 1.00 12.53 272 THR A C 1
ATOM 1829 O O . THR A 1 227 ? 20.819 25.117 35.311 1.00 11.62 272 THR A O 1
ATOM 1833 N N . GLY A 1 228 ? 22.334 26.579 34.501 1.00 12.10 273 GLY A N 1
ATOM 1834 C CA . GLY A 1 228 ? 21.322 27.215 33.649 1.00 11.92 273 GLY A CA 1
ATOM 1835 C C . GLY A 1 228 ? 20.734 26.216 32.661 1.00 11.47 273 GLY A C 1
ATOM 1836 O O . GLY A 1 228 ? 19.497 26.148 32.535 1.00 11.90 273 GLY A O 1
ATOM 1837 N N . ILE A 1 229 ? 21.544 25.461 31.968 1.00 11.28 274 ILE A N 1
ATOM 1838 C CA . ILE A 1 229 ? 20.959 24.570 30.977 1.00 11.27 274 ILE A CA 1
ATOM 1839 C C . ILE A 1 229 ? 20.290 23.378 31.666 1.00 10.72 274 ILE A C 1
ATOM 1840 O O . ILE A 1 229 ? 19.245 22.889 31.170 1.00 10.53 274 ILE A O 1
ATOM 1845 N N . LEU A 1 230 ? 20.758 22.961 32.851 1.00 10.58 275 LEU A N 1
ATOM 1846 C CA . LEU A 1 230 ? 20.027 21.901 33.603 1.00 10.77 275 LEU A CA 1
ATOM 1847 C C . LEU A 1 230 ? 18.637 22.407 33.968 1.00 10.57 275 LEU A C 1
ATOM 1848 O O . LEU A 1 230 ? 17.666 21.618 33.971 1.00 10.59 275 LEU A O 1
ATOM 1853 N N A SER A 1 231 ? 18.531 23.692 34.303 0.50 10.64 276 SER A N 1
ATOM 1854 N N B SER A 1 231 ? 18.525 23.694 34.297 0.50 10.76 276 SER A N 1
ATOM 1855 C CA A SER A 1 231 ? 17.223 24.261 34.669 0.50 10.74 276 SER A CA 1
ATOM 1856 C CA B SER A 1 231 ? 17.200 24.248 34.653 0.50 10.96 276 SER A CA 1
ATOM 1857 C C A SER A 1 231 ? 16.288 24.302 33.482 0.50 10.61 276 SER A C 1
ATOM 1858 C C B SER A 1 231 ? 16.278 24.302 33.473 0.50 10.73 276 SER A C 1
ATOM 1859 O O A SER A 1 231 ? 15.090 24.016 33.603 0.50 10.94 276 SER A O 1
ATOM 1860 O O B SER A 1 231 ? 15.080 24.025 33.588 0.50 11.06 276 SER A O 1
ATOM 1865 N N . VAL A 1 232 ? 16.837 24.675 32.328 1.00 10.47 277 VAL A N 1
ATOM 1866 C CA . VAL A 1 232 ? 15.998 24.741 31.107 1.00 10.80 277 VAL A CA 1
ATOM 1867 C C . VAL A 1 232 ? 15.444 23.362 30.722 1.00 10.71 277 VAL A C 1
ATOM 1868 O O . VAL A 1 232 ? 14.253 23.210 30.448 1.00 10.71 277 VAL A O 1
ATOM 1872 N N . ILE A 1 233 ? 16.326 22.349 30.646 1.00 10.54 278 ILE A N 1
ATOM 1873 C CA . ILE A 1 233 ? 15.841 21.039 30.190 1.00 10.57 278 ILE A CA 1
ATOM 1874 C C . ILE A 1 233 ? 14.898 20.433 31.220 1.00 10.54 278 ILE A C 1
ATOM 1875 O O . ILE A 1 233 ? 13.894 19.825 30.858 1.00 11.13 278 ILE A O 1
ATOM 1880 N N . PHE A 1 234 ? 15.155 20.636 32.514 1.00 10.62 279 PHE A N 1
ATOM 1881 C CA . PHE A 1 234 ? 14.211 20.232 33.573 1.00 10.79 279 PHE A CA 1
ATOM 1882 C C . PHE A 1 234 ? 12.831 20.830 33.273 1.00 10.90 279 PHE A C 1
ATOM 1883 O O . PHE A 1 234 ? 11.790 20.165 33.320 1.00 10.95 279 PHE A O 1
ATOM 1891 N N A SER A 1 235 ? 12.818 22.139 32.977 0.50 10.75 280 SER A N 1
ATOM 1892 N N B SER A 1 235 ? 12.825 22.147 32.976 0.50 10.69 280 SER A N 1
ATOM 1893 C CA A SER A 1 235 ? 11.537 22.806 32.731 0.50 11.15 280 SER A CA 1
ATOM 1894 C CA B SER A 1 235 ? 11.553 22.845 32.696 0.50 11.02 280 SER A CA 1
ATOM 1895 C C A SER A 1 235 ? 10.820 22.312 31.484 0.50 11.23 280 SER A C 1
ATOM 1896 C C B SER A 1 235 ? 10.822 22.292 31.494 0.50 11.14 280 SER A C 1
ATOM 1897 O O A SER A 1 235 ? 9.560 22.322 31.440 0.50 11.24 280 SER A O 1
ATOM 1898 O O B SER A 1 235 ? 9.556 22.250 31.490 0.50 11.00 280 SER A O 1
ATOM 1903 N N . LEU A 1 236 ? 11.536 21.864 30.454 1.00 10.96 281 LEU A N 1
ATOM 1904 C CA . LEU A 1 236 ? 10.896 21.270 29.279 1.00 11.28 281 LEU A CA 1
ATOM 1905 C C . LEU A 1 236 ? 10.107 20.054 29.632 1.00 11.18 281 LEU A C 1
ATOM 1906 O O . LEU A 1 236 ? 9.129 19.746 28.933 1.00 11.99 281 LEU A O 1
ATOM 1911 N N . HIS A 1 237 ? 10.527 19.319 30.655 1.00 10.60 282 HIS A N 1
ATOM 1912 C CA . HIS A 1 237 ? 9.823 18.108 31.111 1.00 11.04 282 HIS A CA 1
ATOM 1913 C C . HIS A 1 237 ? 8.683 18.404 32.061 1.00 11.17 282 HIS A C 1
ATOM 1914 O O . HIS A 1 237 ? 7.657 17.738 32.019 1.00 11.52 282 HIS A O 1
ATOM 1921 N N . ILE A 1 238 ? 8.847 19.355 32.961 1.00 11.40 283 ILE A N 1
ATOM 1922 C CA . ILE A 1 238 ? 7.813 19.617 33.968 1.00 12.02 283 ILE A CA 1
ATOM 1923 C C . ILE A 1 238 ? 6.747 20.598 33.527 1.00 11.38 283 ILE A C 1
ATOM 1924 O O . ILE A 1 238 ? 5.654 20.641 34.157 1.00 12.00 283 ILE A O 1
ATOM 1929 N N . CYS A 1 239 ? 6.990 21.335 32.446 1.00 11.27 284 CYS A N 1
ATOM 1930 C CA A CYS A 1 239 ? 6.084 22.410 31.995 0.50 11.24 284 CYS A CA 1
ATOM 1931 C CA B CYS A 1 239 ? 6.049 22.386 32.012 0.50 12.01 284 CYS A CA 1
ATOM 1932 C C . CYS A 1 239 ? 5.597 22.137 30.600 1.00 11.45 284 CYS A C 1
ATOM 1933 O O . CYS A 1 239 ? 6.230 21.403 29.841 1.00 12.22 284 CYS A O 1
ATOM 1938 N N . ASP A 1 240 ? 4.481 22.797 30.231 1.00 11.11 285 ASP A N 1
ATOM 1939 C CA . ASP A 1 240 ? 3.997 22.826 28.825 1.00 11.20 285 ASP A CA 1
ATOM 1940 C C . ASP A 1 240 ? 4.453 23.981 28.011 1.00 11.05 285 ASP A C 1
ATOM 1941 O O . ASP A 1 240 ? 4.430 23.911 26.764 1.00 11.28 285 ASP A O 1
ATOM 1946 N N . GLU A 1 241 ? 4.789 25.093 28.687 1.00 11.33 286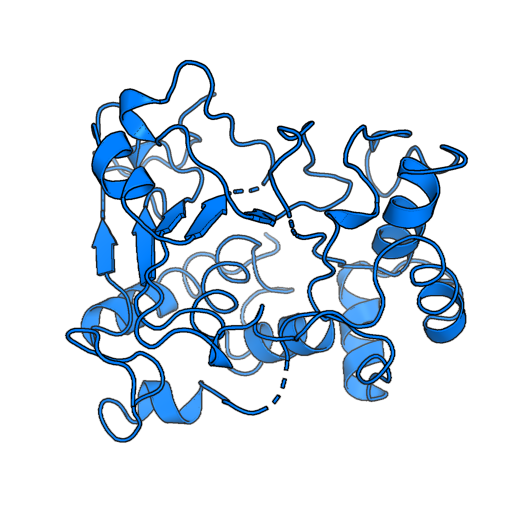 GLU A N 1
ATOM 1947 C CA . GLU A 1 241 ? 5.166 26.346 28.037 1.00 11.99 286 GLU A CA 1
ATOM 1948 C C . GLU A 1 241 ? 6.273 26.917 28.926 1.00 11.52 286 GLU A C 1
ATOM 1949 O O . GLU A 1 241 ? 6.127 26.925 30.201 1.00 12.29 286 GLU A O 1
ATOM 1955 N N . VAL A 1 242 ? 7.399 27.295 28.314 1.00 11.04 287 VAL A N 1
ATOM 1956 C CA . VAL A 1 242 ? 8.592 27.792 29.040 1.00 11.44 287 VAL A CA 1
ATOM 1957 C C . VAL A 1 242 ? 9.036 29.090 28.435 1.00 11.35 287 VAL A C 1
ATOM 1958 O O . VAL A 1 242 ? 9.318 29.171 27.216 1.00 11.63 287 VAL A O 1
ATOM 1962 N N . ASP A 1 243 ? 9.208 30.102 29.271 1.00 11.47 288 ASP A N 1
ATOM 1963 C CA . ASP A 1 243 ? 9.790 31.394 28.936 1.00 11.68 288 ASP A CA 1
ATOM 1964 C C . ASP A 1 243 ? 11.071 31.587 29.729 1.00 11.49 288 ASP A C 1
ATOM 1965 O O . ASP A 1 243 ? 11.092 31.348 30.962 1.00 11.55 288 ASP A O 1
ATOM 1970 N N . LEU A 1 244 ? 12.132 31.978 29.061 1.00 11.27 289 LEU A N 1
ATOM 1971 C CA . LEU A 1 244 ? 13.448 32.242 29.671 1.00 11.69 289 LEU A CA 1
ATOM 1972 C C . LEU A 1 244 ? 13.698 33.721 29.811 1.00 11.39 289 LEU A C 1
ATOM 1973 O O . LEU A 1 244 ? 13.461 34.509 28.886 1.00 12.01 289 LEU A O 1
ATOM 1978 N N . TYR A 1 245 ? 14.195 34.067 30.981 1.00 10.96 290 TYR A N 1
ATOM 1979 C CA . TYR A 1 245 ? 14.571 35.466 31.329 1.00 11.29 290 TYR A CA 1
ATOM 1980 C C . TYR A 1 245 ? 15.963 35.419 31.919 1.00 11.50 290 TYR A C 1
ATOM 1981 O O . TYR A 1 245 ? 16.286 34.414 32.614 1.00 11.87 290 TYR A O 1
ATOM 1990 N N . GLY A 1 246 ? 16.801 36.435 31.701 1.00 11.53 291 GLY A N 1
ATOM 1991 C CA . GLY A 1 246 ? 18.113 36.490 32.406 1.00 11.91 291 GLY A CA 1
ATOM 1992 C C . GLY A 1 246 ? 19.114 35.495 31.862 1.00 11.98 291 GLY A C 1
ATOM 1993 O O . GLY A 1 246 ? 20.063 35.159 32.598 1.00 11.89 291 GLY A O 1
ATOM 1994 N N . PHE A 1 247 ? 18.912 35.022 30.629 1.00 12.26 292 PHE A N 1
ATOM 1995 C CA . PHE A 1 247 ? 19.968 34.196 29.967 1.00 13.44 292 PHE A CA 1
ATOM 1996 C C . PHE A 1 247 ? 20.730 34.992 28.931 1.00 14.26 292 PHE A C 1
ATOM 1997 O O . PHE A 1 247 ? 20.160 35.894 28.281 1.00 14.72 292 PHE A O 1
ATOM 2005 N N . GLY A 1 248 ? 22.012 34.702 28.809 1.00 14.86 293 GLY A N 1
ATOM 2006 C CA . GLY A 1 248 ? 22.864 35.373 27.824 1.00 15.04 293 GLY A CA 1
ATOM 2007 C C . GLY A 1 248 ? 23.462 36.671 28.308 1.00 15.45 293 GLY A C 1
ATOM 2008 O O . GLY A 1 248 ? 23.331 37.058 29.454 1.00 16.44 293 GLY A O 1
ATOM 2009 N N . ALA A 1 249 ? 24.202 37.294 27.424 1.00 15.13 294 ALA A N 1
ATOM 2010 C CA . ALA A 1 249 ? 24.824 38.593 27.734 1.00 14.74 294 ALA A CA 1
ATOM 2011 C C . ALA A 1 249 ? 23.753 39.723 27.657 1.00 14.54 294 ALA A C 1
ATOM 2012 O O . ALA A 1 249 ? 22.606 39.539 27.205 1.00 14.88 294 ALA A O 1
ATOM 2014 N N . ASP A 1 250 ? 24.135 40.917 28.079 1.00 14.15 295 ASP A N 1
ATOM 2015 C CA . ASP A 1 250 ? 23.316 42.085 27.835 1.00 14.02 295 ASP A CA 1
ATOM 2016 C C . ASP A 1 250 ? 23.572 42.619 26.447 1.00 13.74 295 ASP A C 1
ATOM 2017 O O . ASP A 1 250 ? 24.388 42.097 25.685 1.00 13.37 295 ASP A O 1
ATOM 2022 N N . SER A 1 251 ? 22.878 43.693 26.108 1.00 13.77 296 SER A N 1
ATOM 2023 C CA . SER A 1 251 ? 22.953 44.277 24.744 1.00 14.01 296 SER A CA 1
ATOM 2024 C C . SER A 1 251 ? 24.343 44.851 24.427 1.00 13.97 296 SER A C 1
ATOM 2025 O O . SER A 1 251 ? 24.599 45.170 23.221 1.00 13.55 296 SER A O 1
ATOM 2028 N N . LYS A 1 252 ? 25.200 45.021 25.424 1.00 14.61 297 LYS A N 1
ATOM 2029 C CA . LYS A 1 252 ? 26.564 45.588 25.235 1.00 15.81 297 LYS A CA 1
ATOM 2030 C C . LYS A 1 252 ? 27.573 44.465 25.181 1.00 16.29 297 LYS A C 1
ATOM 2031 O O . LYS A 1 252 ? 28.794 44.757 24.985 1.00 16.70 297 LYS A O 1
ATOM 2037 N N . GLY A 1 253 ? 27.124 43.235 25.331 1.00 16.96 298 GLY A N 1
ATOM 2038 C CA . GLY A 1 253 ? 27.972 42.065 25.314 1.00 17.64 298 GLY A CA 1
ATOM 2039 C C . GLY A 1 253 ? 28.581 41.701 26.633 1.00 18.44 298 GLY A C 1
ATOM 2040 O O . GLY A 1 253 ? 29.453 40.797 26.681 1.00 19.02 298 GLY A O 1
ATOM 2041 N N . ASN A 1 254 ? 28.122 42.278 27.746 1.00 18.81 299 ASN A N 1
ATOM 2042 C CA . ASN A 1 254 ? 28.646 42.012 29.076 1.00 19.32 299 ASN A CA 1
ATOM 2043 C C . ASN A 1 254 ? 27.917 40.850 29.730 1.00 19.78 299 ASN A C 1
ATOM 2044 O O . ASN A 1 254 ? 26.704 40.676 29.588 1.00 19.06 299 ASN A O 1
ATOM 2049 N N . TRP A 1 255 ? 28.691 40.040 30.443 1.00 20.50 300 TRP A N 1
ATOM 2050 C CA . TRP A 1 255 ? 28.245 38.940 31.247 1.00 21.12 300 TRP A CA 1
ATOM 2051 C C . TRP A 1 255 ? 28.508 39.323 32.685 1.00 21.00 300 TRP A C 1
ATOM 2052 O O . TRP A 1 255 ? 29.658 39.299 33.169 1.00 21.73 300 TRP A O 1
ATOM 2063 N N . HIS A 1 256 ? 27.472 39.712 33.385 1.00 20.26 301 HIS A N 1
ATOM 2064 C CA . HIS A 1 256 ? 27.613 40.014 34.820 1.00 19.51 301 HIS A CA 1
ATOM 2065 C C . HIS A 1 256 ? 26.286 39.644 35.433 1.00 18.80 301 HIS A C 1
ATOM 2066 O O . HIS A 1 256 ? 25.327 39.326 34.722 1.00 19.45 301 HIS A O 1
ATOM 2073 N N . HIS A 1 257 ? 26.183 39.603 36.736 1.00 17.42 302 HIS A N 1
ATOM 2074 C CA . HIS A 1 257 ? 24.885 39.284 37.414 1.00 16.79 302 HIS A CA 1
ATOM 2075 C C . HIS A 1 257 ? 24.077 40.486 37.684 1.00 15.64 302 HIS A C 1
ATOM 2076 O O . HIS A 1 257 ? 24.626 41.578 37.888 1.00 15.61 302 HIS A O 1
ATOM 2083 N N . TYR A 1 258 ? 22.756 40.349 37.720 1.00 14.46 303 TYR A N 1
ATOM 2084 C CA . TYR A 1 258 ? 21.884 41.548 37.867 1.00 14.20 303 TYR A CA 1
ATOM 2085 C C . TYR A 1 258 ? 22.020 42.253 39.202 1.00 14.26 303 TYR A C 1
ATOM 2086 O O . TYR A 1 258 ? 21.650 43.376 39.301 1.00 13.86 303 TYR A O 1
ATOM 2095 N N . TRP A 1 259 ? 22.477 41.538 40.219 1.00 14.82 304 TRP A N 1
ATOM 2096 C CA . TRP A 1 259 ? 22.458 42.112 41.595 1.00 16.07 304 TRP A CA 1
ATOM 2097 C C . TRP A 1 259 ? 23.824 42.560 42.071 1.00 17.48 304 TRP A C 1
ATOM 2098 O O . TRP A 1 259 ? 23.938 43.138 43.153 1.00 18.10 304 TRP A O 1
ATOM 2109 N N . GLU A 1 260 ? 24.908 42.285 41.334 1.00 19.13 305 GLU A N 1
ATOM 2110 C CA . GLU A 1 260 ? 26.340 42.421 41.863 1.00 19.92 305 GLU A CA 1
ATOM 2111 C C . GLU A 1 260 ? 27.177 42.611 40.636 1.00 20.48 305 GLU A C 1
ATOM 2112 O O . GLU A 1 260 ? 27.121 41.822 39.696 1.00 21.81 305 GLU A O 1
ATOM 2118 N N . GLY A 1 272 ? 35.699 27.594 32.260 1.00 21.71 317 GLY A N 1
ATOM 2119 C CA . GLY A 1 272 ? 36.300 26.325 31.846 1.00 21.02 317 GLY A CA 1
ATOM 2120 C C . GLY A 1 272 ? 35.801 24.971 32.387 1.00 20.89 317 GLY A C 1
ATOM 2121 O O . GLY A 1 272 ? 36.618 24.029 32.503 1.00 21.54 317 GLY A O 1
ATOM 2122 N N . VAL A 1 273 ? 34.499 24.872 32.740 1.00 20.21 318 VAL A N 1
ATOM 2123 C CA . VAL A 1 273 ? 33.806 23.616 33.114 1.00 19.35 318 VAL A CA 1
ATOM 2124 C C . VAL A 1 273 ? 32.609 23.234 32.106 1.00 18.49 318 VAL A C 1
ATOM 2125 O O . VAL A 1 273 ? 32.207 22.062 31.938 1.00 18.58 318 VAL A O 1
ATOM 2129 N N . HIS A 1 274 ? 31.976 24.309 31.688 1.00 17.31 319 HIS A N 1
ATOM 2130 C CA . HIS A 1 274 ? 30.778 24.196 30.799 1.00 16.54 319 HIS A CA 1
ATOM 2131 C C . HIS A 1 274 ? 31.181 24.780 29.414 1.00 16.26 319 HIS A C 1
ATOM 2132 O O . HIS A 1 274 ? 32.027 25.653 29.336 1.00 17.22 319 HIS A O 1
ATOM 2139 N N . ASP A 1 275 ? 30.569 24.302 28.355 1.00 15.03 320 ASP A N 1
ATOM 2140 C CA . ASP A 1 275 ? 30.715 24.933 27.022 1.00 14.78 320 ASP A CA 1
ATOM 2141 C C . ASP A 1 275 ? 29.540 25.864 26.833 1.00 14.34 320 ASP A C 1
ATOM 2142 O O . ASP A 1 275 ? 28.474 25.470 26.348 1.00 13.82 320 ASP A O 1
ATOM 2147 N N . GLY A 1 276 ? 29.705 27.100 27.265 1.00 14.17 321 GLY A N 1
ATOM 2148 C CA . GLY A 1 276 ? 28.613 28.067 27.311 1.00 14.28 321 GLY A CA 1
ATOM 2149 C C . GLY A 1 276 ? 28.197 28.402 25.874 1.00 14.27 321 GLY A C 1
ATOM 2150 O O . GLY A 1 276 ? 26.990 28.679 25.652 1.00 14.64 321 GLY A O 1
ATOM 2151 N N . ASP A 1 277 ? 29.087 28.382 24.901 1.00 14.17 322 ASP A N 1
ATOM 2152 C CA . ASP A 1 277 ? 28.667 28.719 23.534 1.00 14.25 322 ASP A CA 1
ATOM 2153 C C . ASP A 1 277 ? 27.761 27.599 23.015 1.00 14.01 322 ASP A C 1
ATOM 2154 O O . ASP A 1 277 ? 26.725 27.891 22.360 1.00 13.93 322 ASP A O 1
ATOM 2159 N N . PHE A 1 278 ? 28.102 26.322 23.256 1.00 13.28 323 PHE A N 1
ATOM 2160 C CA . PHE A 1 278 ? 27.260 25.226 22.749 1.00 13.08 323 PHE A CA 1
ATOM 2161 C C . PHE A 1 278 ? 25.916 25.248 23.450 1.00 12.66 323 PHE A C 1
ATOM 2162 O O . PHE A 1 278 ? 24.822 25.120 22.817 1.00 12.45 323 PHE A O 1
ATOM 2170 N N . GLU A 1 279 ? 25.924 25.488 24.774 1.00 12.54 324 GLU A N 1
ATOM 2171 C CA . GLU A 1 279 ? 24.640 25.526 25.532 1.00 12.94 324 GLU A CA 1
ATOM 2172 C C . GLU A 1 279 ? 23.746 26.685 25.050 1.00 12.95 324 GLU A C 1
ATOM 2173 O O . GLU A 1 279 ? 22.518 26.527 24.916 1.00 12.88 324 GLU A O 1
ATOM 2179 N N A SER A 1 280 ? 24.356 27.844 24.816 0.50 13.00 325 SER A N 1
ATOM 2180 N N B SER A 1 280 ? 24.294 27.862 24.800 0.50 12.88 325 SER A N 1
ATOM 2181 C CA A SER A 1 280 ? 23.645 29.019 24.289 0.50 13.34 325 SER A CA 1
ATOM 2182 C CA B SER A 1 280 ? 23.429 28.981 24.328 0.50 13.15 325 SER A CA 1
ATOM 2183 C C A SER A 1 280 ? 22.937 28.636 23.030 0.50 13.19 325 SER A C 1
ATOM 2184 C C B SER A 1 280 ? 22.930 28.717 22.915 0.50 13.08 325 SER A C 1
ATOM 2185 O O A SER A 1 280 ? 21.733 28.938 22.895 0.50 13.49 325 SER A O 1
ATOM 2186 O O B SER A 1 280 ? 21.891 29.209 22.496 0.50 13.51 325 SER A O 1
ATOM 2191 N N . ASN A 1 281 ? 23.660 27.977 22.114 1.00 12.87 326 ASN A N 1
ATOM 2192 C CA . ASN A 1 281 ? 23.108 27.603 20.816 1.00 12.69 326 ASN A CA 1
ATOM 2193 C C . ASN A 1 281 ? 21.922 26.618 20.932 1.00 12.33 326 ASN A C 1
ATOM 2194 O O . ASN A 1 281 ? 20.954 26.726 20.176 1.00 11.84 326 ASN A O 1
ATOM 2199 N N . VAL A 1 282 ? 21.958 25.746 21.944 1.00 11.75 327 VAL A N 1
ATOM 2200 C CA . VAL A 1 282 ? 20.794 24.867 22.182 1.00 11.92 327 VAL A CA 1
ATOM 2201 C C . VAL A 1 282 ? 19.576 25.703 22.513 1.00 11.57 327 VAL A C 1
ATOM 2202 O O . VAL A 1 282 ? 18.491 25.434 21.972 1.00 11.42 327 VAL A O 1
ATOM 2206 N N . THR A 1 283 ? 19.710 26.714 23.398 1.00 11.76 328 THR A N 1
ATOM 2207 C CA . THR A 1 283 ? 18.567 27.548 23.684 1.00 12.34 328 THR A CA 1
ATOM 2208 C C . THR A 1 283 ? 18.090 28.383 22.512 1.00 11.87 328 THR A C 1
ATOM 2209 O O . THR A 1 283 ? 16.903 28.517 22.301 1.00 11.72 328 THR A O 1
ATOM 2213 N N . THR A 1 284 ? 19.033 28.857 21.705 1.00 11.81 329 THR A N 1
ATOM 2214 C CA . THR A 1 284 ? 18.666 29.616 20.514 1.00 12.02 329 THR A CA 1
ATOM 2215 C C . THR A 1 284 ? 17.846 28.724 19.577 1.00 11.70 329 THR A C 1
ATOM 2216 O O . THR A 1 284 ? 16.825 29.149 18.981 1.00 11.32 329 THR A O 1
ATOM 2220 N N . ILE A 1 285 ? 18.291 27.485 19.389 1.00 11.07 330 ILE A N 1
ATOM 2221 C CA . ILE A 1 285 ? 17.546 26.558 18.495 1.00 11.14 330 ILE A CA 1
ATOM 2222 C C . ILE A 1 285 ? 16.151 26.261 19.084 1.00 10.59 330 ILE A C 1
ATOM 2223 O O . ILE A 1 285 ? 15.135 26.319 18.379 1.00 10.59 330 ILE A O 1
ATOM 2228 N N . LEU A 1 286 ? 16.074 25.995 20.392 1.00 10.62 331 LEU A N 1
ATOM 2229 C CA . LEU A 1 286 ? 14.790 25.761 21.029 1.00 10.59 331 LEU A CA 1
ATOM 2230 C C . LEU A 1 286 ? 13.829 26.925 20.774 1.00 10.72 331 LEU A C 1
ATOM 2231 O O . LEU A 1 286 ? 12.615 26.735 20.557 1.00 10.87 331 LEU A O 1
ATOM 2236 N N . ALA A 1 287 ? 14.326 28.164 20.880 1.00 10.69 332 ALA A N 1
ATOM 2237 C CA . ALA A 1 287 ? 13.470 29.348 20.648 1.00 10.88 332 ALA A CA 1
ATOM 2238 C C . ALA A 1 287 ? 13.012 29.406 19.187 1.00 11.37 332 ALA A C 1
ATOM 2239 O O . ALA A 1 287 ? 11.846 29.755 18.878 1.00 11.61 332 ALA A O 1
ATOM 2241 N N . SER A 1 288 ? 13.911 29.076 18.258 1.00 11.61 333 SER A N 1
ATOM 2242 C CA . SER A 1 288 ? 13.616 29.140 16.845 1.00 11.67 333 SER A CA 1
ATOM 2243 C C . SER A 1 288 ? 12.495 28.195 16.446 1.00 11.83 333 SER A C 1
ATOM 2244 O O . SER A 1 288 ? 11.794 28.443 15.449 1.00 12.55 333 SER A O 1
ATOM 2247 N N . ILE A 1 289 ? 12.319 27.079 17.157 1.00 11.53 334 ILE A N 1
ATOM 2248 C CA . ILE A 1 289 ? 11.229 26.117 16.887 1.00 11.77 334 ILE A CA 1
ATOM 2249 C C . ILE A 1 289 ? 10.079 26.294 17.842 1.00 11.66 334 ILE A C 1
ATOM 2250 O O . ILE A 1 289 ? 9.177 25.436 17.905 1.00 11.76 334 ILE A O 1
ATOM 2255 N N . ASN A 1 290 ? 10.049 27.406 18.576 1.00 11.70 335 ASN A N 1
ATOM 2256 C CA . ASN A 1 290 ? 8.907 27.759 19.459 1.00 11.97 335 ASN A CA 1
ATOM 2257 C C . ASN A 1 290 ? 8.686 26.794 20.571 1.00 11.55 335 ASN A C 1
ATOM 2258 O O . ASN A 1 290 ? 7.587 26.723 21.149 1.00 11.85 335 ASN A O 1
ATOM 2263 N N . LYS A 1 291 ? 9.731 26.070 20.978 1.00 11.05 336 LYS A N 1
ATOM 2264 C CA . LYS A 1 291 ? 9.646 25.210 22.171 1.00 11.13 336 LYS A CA 1
ATOM 2265 C C . LYS A 1 291 ? 9.892 25.967 23.478 1.00 10.97 336 LYS A C 1
ATOM 2266 O O . LYS A 1 291 ? 9.441 25.552 24.558 1.00 11.38 336 LYS A O 1
ATOM 2272 N N . ILE A 1 292 ? 10.555 27.130 23.355 1.00 11.04 337 ILE A N 1
ATOM 2273 C CA . ILE A 1 292 ? 10.663 28.127 24.480 1.00 11.29 337 ILE A CA 1
ATOM 2274 C C . ILE A 1 292 ? 10.516 29.480 23.793 1.00 11.38 337 ILE A C 1
ATOM 2275 O O . ILE A 1 292 ? 10.617 29.610 22.564 1.00 11.19 337 ILE A O 1
ATOM 2280 N N . ARG A 1 293 ? 10.334 30.504 24.656 1.00 11.54 338 ARG A N 1
ATOM 2281 C CA . ARG A 1 293 ? 10.497 31.895 24.236 1.00 12.74 338 ARG A CA 1
ATOM 2282 C C . ARG A 1 293 ? 11.641 32.463 25.058 1.00 12.25 338 ARG A C 1
ATOM 2283 O O . ARG A 1 293 ? 11.753 32.109 26.260 1.00 13.50 338 ARG A O 1
ATOM 2291 N N . ILE A 1 294 ? 12.504 33.277 24.478 1.00 12.11 339 ILE A N 1
ATOM 2292 C CA . ILE A 1 294 ? 13.590 33.979 25.200 1.00 12.51 339 ILE A CA 1
ATOM 2293 C C . ILE A 1 294 ? 13.316 35.462 25.242 1.00 12.16 339 ILE A C 1
ATOM 2294 O O . ILE A 1 294 ? 13.080 36.085 24.187 1.00 12.88 339 ILE A O 1
ATOM 2299 N N . PHE A 1 295 ? 13.361 36.000 26.443 1.00 11.81 340 PHE A N 1
ATOM 2300 C CA . PHE A 1 295 ? 13.208 37.447 26.649 1.00 12.08 340 PHE A CA 1
ATOM 2301 C C . PHE A 1 295 ? 14.606 37.992 26.896 1.00 12.47 340 PHE A C 1
ATOM 2302 O O . PHE A 1 295 ? 15.223 37.647 27.916 1.00 12.37 340 PHE A O 1
ATOM 2310 N N A LYS A 1 296 ? 15.055 38.847 25.948 0.50 13.02 341 LYS A N 1
ATOM 2311 N N B LYS A 1 296 ? 15.099 38.820 25.968 0.50 12.94 341 LYS A N 1
ATOM 2312 C CA A LYS A 1 296 ? 16.463 39.226 25.876 0.50 13.82 341 LYS A CA 1
ATOM 2313 C CA B LYS A 1 296 ? 16.520 39.069 26.047 0.50 13.62 341 LYS A CA 1
ATOM 2314 C C A LYS A 1 296 ? 16.825 40.258 26.926 0.50 13.41 341 LYS A C 1
ATOM 2315 C C B LYS A 1 296 ? 16.841 40.250 26.959 0.50 13.31 341 LYS A C 1
ATOM 2316 O O A LYS A 1 296 ? 18.014 40.436 27.246 0.50 13.58 341 LYS A O 1
ATOM 2317 O O B LYS A 1 296 ? 18.026 40.513 27.228 0.50 13.48 341 LYS A O 1
ATOM 2328 N N . GLY A 1 297 ? 15.843 40.999 27.446 1.00 13.17 342 GLY A N 1
ATOM 2329 C CA . GLY A 1 297 ? 16.182 42.088 28.430 1.00 13.29 342 GLY A CA 1
ATOM 2330 C C . GLY A 1 297 ? 16.941 43.232 27.737 1.00 13.38 342 GLY A C 1
ATOM 2331 O O . GLY A 1 297 ? 16.673 43.584 26.578 1.00 13.58 342 GLY A O 1
ATOM 2332 N N . ARG A 1 298 ? 17.859 43.826 28.514 1.00 13.33 343 ARG A N 1
ATOM 2333 C CA . ARG A 1 298 ? 18.471 45.138 28.166 1.00 13.70 343 ARG A CA 1
ATOM 2334 C C . ARG A 1 298 ? 19.928 45.002 27.780 1.00 13.81 343 ARG A C 1
ATOM 2335 O O . ARG A 1 298 ? 20.592 46.025 27.512 1.00 14.48 343 ARG A O 1
#

Foldseek 3Di:
DAPDPFFLPDPPLDVLSVQQDDLPAFFAALVPADDDPVLVVLLCVLVVDPPFPDLNVLVVLLCVQAPRDADRLNPLVVHRAAEEEEEEFFLLLAVLQCQVVQVVGPAYEEQQRDCVVVRSRHHDDHQEYEAFQVRDDADDANHAEYEDSHSVRSVQLVQQPPVLPQQDDPHGGGSHYDHHRHRYIYGHSVLQVSCCCRLLVNAFSGADPSLSRVSSCSNNGTAYEYHNDAHHPVRDGDGNPGRGGPNVSSVVSVVVCCVSRSYPYDRHD

Sequence (269 aa):
PCTCTRCIEEQQRVSAWFDERFNRSQPLLTAKKNAHHLEEDTYKWWLRLQREKQPNNLNDTIRREELFQVVPGNVDPLLEKRLVSCRRCCAVVGNSGNLKEESYYGPQIDSHDFVLRNKAPTEGFEADVGSSKTTHHFVYPESFRELAQEEVSILVPFKTTDLEWVISATTTGRRISHHTYVPVPAKIKVKKEKILIYHPAFIKYVFDRRWLQGHGRYPSTGILSSVIFSSLHICCDEVDLYGFGADSKGNWHHYWEGVHDGDFESSNVTTILASINKIRIFKKGR

Nearest PDB structures (foldseek):
  2wnf-assembly1_A  TM=1.004E+00  e=1.161E-61  Sus scrofa
  2wml-assembly1_A  TM=1.001E+00  e=3.432E-57  Sus scrofa
  6apl-assembly1_A  TM=7.659E-01  e=8.233E-18  Homo sapiens
  6apl-assembly3_C  TM=7.856E-01  e=1.554E-17  Homo sapiens
  6apl-assembly2_B  TM=7.833E-01  e=3.783E-17  Homo sapiens

CATH classification: 3.90.1480.20

Secondary structure (DSSP, 8-state):
--SSSS-TT-SSS-HHHHHH------B--TTT----HHHHHHHHHHH--SSPPPHHHHHHHHTTTS-S---TTTTGGG-S--EEEEE--BGGGTT---HHHHHTSSEEE------TT-HHHH-S--SB--BBTTB-----TT---B--SSHHHHHHHHHHTTT----BSSSB--S-----GGG--BB-HHHHHHIIIIISTT-SSS--HHHHHHHHHHHH-SEEEEES-S--TTS---BTT---S-HHHHHHHHHHHHHTTSSEEE---

GO terms:
  GO:0003836 beta-galactoside (CMP) alpha-2,3-sialyltransferase activity (F, IDA)
  GO:0006054 N-acetylneuraminate metabolic process (P, IDA)
  GO:0097503 sialylation (P, IDA)
  GO:0006487 protein N-linked glycosylation (P, IDA)
  GO:0003836 beta-galactoside (CMP) alpha-2,3-sialyltransferase activity (F, EXP)

Solvent-accessible surface area: 13075 Å² total

Organism: Sus scrofa (NCBI:txid9823)

B-factor: mean 14.45, std 4.79, range [6.41, 64.1]

InterPro domains:
  IPR001675 Glycosyl transferase family 29 [PF00777] (89-333)
  IPR012163 Sialyltransferase [PIRSF005557] (7-342)
  IPR038578 GT29-like superfamiliy [G3DSA:3.90.1480.20] (46-343)
  IPR051757 Beta-galactoside alpha2-3 sialyltransferases [PTHR46032] (6-342)